Protein AF-A0A2S6NGD1-F1 (afdb_monomer)

pLDDT: mean 87.53, std 15.69, range [36.16, 98.38]

Secondary structure (DSSP, 8-state):
----------------GGGTSPP-HHHHHHHPPPHHHHHHHHHHHTPPPP-TTHHHHHHHHHHHHHHH-----SSHHHHHHHHHHHHHHHHHHHHHHHHHHHHHHHHHHHHHHHHHHHHHHT-S-HHHHHHHHHHHHHHHHHHHHHHHHHHHHHHHHHHHHHHHHHTPPP----HHHHHHHHHHHHT-

Nearest PDB structures (foldseek):
  5mx5-assembly1_B  TM=5.091E-01  e=1.580E+00  Mus musculus
  5msj-assembly3_U  TM=4.584E-01  e=3.789E+00  Mus musculus
  5msj-assembly1_E  TM=4.667E-01  e=8.656E+00  Mus musculus
  5mx5-assembly2_H  TM=4.645E-01  e=9.540E+00  Mus musculus

Structure (mmCIF, N/CA/C/O backbone):
data_AF-A0A2S6NGD1-F1
#
_entry.id   AF-A0A2S6NGD1-F1
#
loop_
_atom_site.group_PDB
_atom_site.id
_atom_site.type_symbol
_atom_site.label_atom_id
_atom_site.label_alt_id
_atom_site.label_comp_id
_atom_site.label_asym_id
_atom_site.label_entity_id
_atom_site.label_seq_id
_atom_site.pdbx_PDB_ins_code
_atom_site.Cartn_x
_atom_site.Cartn_y
_atom_site.Cartn_z
_atom_site.occupancy
_atom_site.B_iso_or_equiv
_atom_site.auth_seq_id
_atom_site.auth_comp_id
_atom_site.auth_asym_id
_atom_site.auth_atom_id
_atom_site.pdbx_PDB_model_num
ATOM 1 N N . MET A 1 1 ? -21.453 -44.723 -18.789 1.00 36.16 1 MET A N 1
ATOM 2 C CA . MET A 1 1 ? -20.413 -44.498 -19.809 1.00 36.16 1 MET A CA 1
ATOM 3 C C . MET A 1 1 ? -20.308 -42.992 -19.939 1.00 36.16 1 MET A C 1
ATOM 5 O O . MET A 1 1 ? -21.269 -42.391 -20.383 1.00 36.16 1 MET A O 1
ATOM 9 N N . GLN A 1 2 ? -19.252 -42.458 -19.319 1.00 37.66 2 GLN A N 1
ATOM 10 C CA . GLN A 1 2 ? -18.758 -41.073 -19.282 1.00 37.66 2 GLN A CA 1
ATOM 11 C C . GLN A 1 2 ? -19.536 -40.022 -20.089 1.00 37.66 2 GLN A C 1
ATOM 13 O O . GLN A 1 2 ? -19.389 -39.959 -21.303 1.00 37.66 2 GLN A O 1
ATOM 18 N N . ASP A 1 3 ? -20.256 -39.151 -19.378 1.00 36.31 3 ASP A N 1
ATOM 19 C CA . ASP A 1 3 ? -20.338 -37.733 -19.744 1.00 36.31 3 ASP A CA 1
ATOM 20 C C . ASP A 1 3 ? -19.361 -36.988 -18.829 1.00 36.31 3 ASP A C 1
ATOM 22 O O . ASP A 1 3 ? -19.697 -36.561 -17.722 1.00 36.31 3 ASP A O 1
ATOM 26 N N . ASP A 1 4 ? -18.106 -36.925 -19.268 1.00 39.34 4 ASP A N 1
ATOM 27 C CA . ASP A 1 4 ? -17.081 -36.107 -18.635 1.00 39.34 4 ASP A CA 1
ATOM 28 C C . ASP A 1 4 ? -17.408 -34.630 -18.904 1.00 39.34 4 ASP A C 1
ATOM 30 O O . ASP A 1 4 ? -17.286 -34.119 -20.020 1.00 39.34 4 ASP A O 1
ATOM 34 N N . LEU A 1 5 ? -17.858 -33.948 -17.849 1.00 42.88 5 LEU A N 1
ATOM 35 C CA . LEU A 1 5 ? -18.001 -32.499 -17.766 1.00 42.88 5 LEU A CA 1
ATOM 36 C C . LEU A 1 5 ? -16.651 -31.835 -18.055 1.00 42.88 5 LEU A C 1
ATOM 38 O O . LEU A 1 5 ? -15.806 -31.661 -17.178 1.00 42.88 5 LEU A O 1
ATOM 42 N N . ASN A 1 6 ? -16.470 -31.453 -19.312 1.00 42.06 6 ASN A N 1
ATOM 43 C CA . ASN A 1 6 ? -15.320 -30.724 -19.815 1.00 42.06 6 ASN A CA 1
ATOM 44 C C . ASN A 1 6 ? -15.384 -29.259 -19.324 1.00 42.06 6 ASN A C 1
ATOM 46 O O . ASN A 1 6 ? -15.716 -28.345 -20.071 1.00 42.06 6 ASN A O 1
ATOM 50 N N . PHE A 1 7 ? -15.102 -29.037 -18.036 1.00 44.44 7 PHE A N 1
ATOM 51 C CA . PHE A 1 7 ? -14.933 -27.717 -17.403 1.00 44.44 7 PHE A CA 1
ATOM 52 C C . PHE A 1 7 ? -13.501 -27.167 -17.581 1.00 44.44 7 PHE A C 1
ATOM 54 O O . PHE A 1 7 ? -12.984 -26.449 -16.729 1.00 44.44 7 PHE A O 1
ATOM 61 N N . MET A 1 8 ? -12.833 -27.505 -18.684 1.00 44.34 8 MET A N 1
ATOM 62 C CA . MET A 1 8 ? -11.494 -27.007 -18.999 1.00 44.34 8 MET A CA 1
ATOM 63 C C . MET A 1 8 ? -11.582 -25.834 -19.985 1.00 44.34 8 MET A C 1
ATOM 65 O O . MET A 1 8 ? -12.014 -25.993 -21.124 1.00 44.34 8 MET A O 1
ATOM 69 N N . ASN A 1 9 ? -11.086 -24.677 -19.537 1.00 40.06 9 ASN A N 1
ATOM 70 C CA . ASN A 1 9 ? -10.589 -23.559 -20.351 1.00 40.06 9 ASN A CA 1
ATOM 71 C C . ASN A 1 9 ? -11.607 -22.581 -20.960 1.00 40.06 9 ASN A C 1
ATOM 73 O O . ASN A 1 9 ? -11.461 -22.175 -22.116 1.00 40.06 9 ASN A O 1
ATOM 77 N N . SER A 1 10 ? -12.551 -22.054 -20.174 1.00 40.34 10 SER A N 1
ATOM 78 C CA . SER A 1 10 ? -12.936 -20.665 -20.442 1.00 40.34 10 SER A CA 1
ATOM 79 C C . SER A 1 10 ? -11.764 -19.778 -20.012 1.00 40.34 10 SER A C 1
ATOM 81 O O . SER A 1 10 ? -11.432 -19.690 -18.832 1.00 40.34 10 SER A O 1
ATOM 83 N N . ASN A 1 11 ? -11.088 -19.148 -20.976 1.00 43.00 11 ASN A N 1
ATOM 84 C CA . ASN A 1 11 ? -10.192 -18.027 -20.701 1.00 43.00 11 ASN A CA 1
ATOM 85 C C . ASN A 1 11 ? -11.039 -16.917 -20.069 1.00 43.00 11 ASN A C 1
ATOM 87 O O . ASN A 1 11 ? -11.591 -16.066 -20.767 1.00 43.00 11 ASN A O 1
ATOM 91 N N . VAL A 1 12 ? -11.200 -16.956 -18.746 1.00 45.22 12 VAL A N 1
ATOM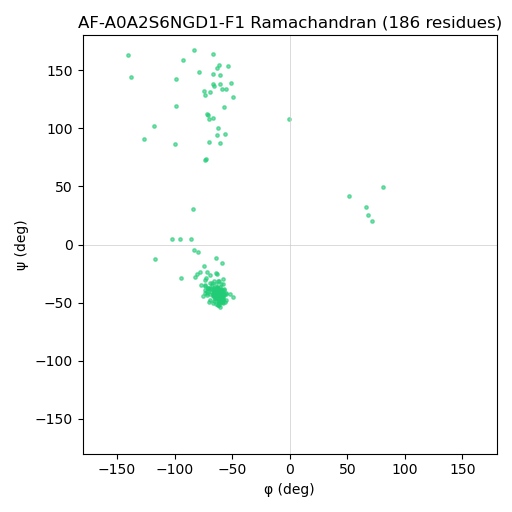 92 C CA . VAL A 1 12 ? -11.785 -15.860 -17.986 1.00 45.22 12 VAL A CA 1
ATOM 93 C C . VAL A 1 12 ? -10.754 -14.747 -18.018 1.00 45.22 12 VAL A C 1
ATOM 95 O O . VAL A 1 12 ? -9.892 -14.639 -17.149 1.00 45.22 12 VAL A O 1
ATOM 98 N N . ILE A 1 13 ? -10.839 -13.912 -19.050 1.00 48.81 13 ILE A N 1
ATOM 99 C CA . ILE A 1 13 ? -10.287 -12.568 -18.994 1.00 48.81 13 ILE A CA 1
ATOM 100 C C . ILE A 1 13 ? -11.094 -11.886 -17.893 1.00 48.81 13 ILE A C 1
ATOM 102 O O . ILE A 1 13 ? -12.211 -11.420 -18.127 1.00 48.81 13 ILE A O 1
ATOM 106 N N . ARG A 1 14 ? -10.578 -11.899 -16.658 1.00 50.88 14 ARG A N 1
ATOM 107 C CA . ARG A 1 14 ? -11.072 -10.986 -15.635 1.00 50.88 14 ARG A CA 1
ATOM 108 C C . ARG A 1 14 ? -10.756 -9.606 -16.180 1.00 50.88 14 ARG A C 1
ATOM 110 O O . ARG A 1 14 ? -9.606 -9.179 -16.162 1.00 50.88 14 ARG A O 1
ATOM 117 N N . PHE A 1 15 ? -11.767 -8.953 -16.752 1.00 49.50 15 PHE A N 1
ATOM 118 C CA . PHE A 1 15 ? -11.695 -7.517 -16.953 1.00 49.50 15 PHE A CA 1
ATOM 119 C C . PHE A 1 15 ? -11.274 -6.941 -15.608 1.00 49.50 15 PHE A C 1
ATOM 121 O O . PHE A 1 15 ? -11.905 -7.312 -14.613 1.00 49.50 15 PHE A O 1
ATOM 128 N N . PRO A 1 16 ? -10.216 -6.120 -15.555 1.00 61.81 16 PRO A N 1
ATOM 129 C CA . PRO A 1 16 ? -9.700 -5.625 -14.296 1.00 61.81 16 PRO A CA 1
ATOM 130 C C . PRO A 1 16 ? -10.664 -4.565 -13.754 1.00 61.81 16 PRO A C 1
ATOM 132 O O . PRO A 1 16 ?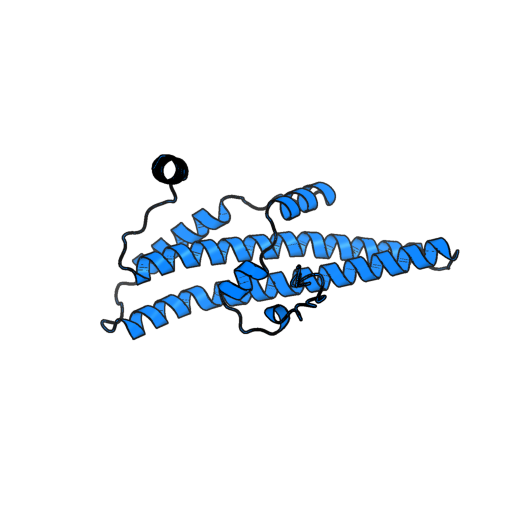 -10.426 -3.359 -13.820 1.00 61.81 16 PRO A O 1
ATOM 135 N N . VAL A 1 17 ? -11.822 -5.023 -13.276 1.00 57.84 17 VAL A N 1
ATOM 136 C CA . VAL A 1 17 ? -12.885 -4.219 -12.675 1.00 57.84 17 VAL A CA 1
ATOM 137 C C . VAL A 1 17 ? -12.330 -3.464 -11.479 1.00 57.84 17 VAL A C 1
ATOM 139 O O . VAL A 1 17 ? -12.726 -2.332 -11.234 1.00 57.84 17 VAL A O 1
ATOM 142 N N . GLU A 1 18 ? -11.321 -4.022 -10.816 1.00 59.59 18 GLU A N 1
ATOM 143 C CA . GLU A 1 18 ? -10.528 -3.403 -9.767 1.00 59.59 18 GLU A CA 1
ATOM 144 C C . GLU A 1 18 ? -9.805 -2.113 -10.192 1.00 59.59 18 GLU A C 1
ATOM 146 O O . GLU A 1 18 ? -9.428 -1.341 -9.313 1.00 59.59 18 GLU A O 1
ATOM 151 N N . LEU A 1 19 ? -9.653 -1.807 -11.490 1.00 64.00 19 LEU A N 1
ATOM 152 C CA . LEU A 1 19 ? -9.117 -0.518 -11.962 1.00 64.00 19 LEU A CA 1
ATOM 153 C C . LEU A 1 19 ? -10.162 0.605 -11.957 1.00 64.00 19 LEU A C 1
ATOM 155 O O . LEU A 1 19 ? -9.799 1.773 -11.830 1.00 64.00 19 LEU A O 1
ATOM 159 N N . VAL A 1 20 ? -11.448 0.260 -12.058 1.00 70.38 20 VAL A N 1
ATOM 160 C CA . VAL A 1 20 ? -12.560 1.224 -12.172 1.00 70.38 20 VAL A CA 1
ATOM 161 C C . VAL A 1 20 ? -13.522 1.152 -10.984 1.00 70.38 20 VAL A C 1
ATOM 163 O O . VAL A 1 20 ? -14.348 2.042 -10.798 1.00 70.38 20 VAL A O 1
ATOM 166 N N . ALA A 1 21 ? -13.411 0.108 -10.162 1.00 81.88 21 ALA A N 1
ATOM 167 C CA . ALA A 1 21 ? -14.252 -0.113 -8.998 1.00 81.88 21 ALA A CA 1
ATOM 168 C C . ALA A 1 21 ? -14.104 1.013 -7.969 1.00 81.88 21 ALA A C 1
ATOM 170 O O . ALA A 1 21 ? -13.058 1.661 -7.848 1.00 81.88 21 ALA A O 1
ATOM 171 N N . THR A 1 22 ? -15.142 1.215 -7.167 1.00 89.25 22 THR A N 1
ATOM 172 C CA . THR A 1 22 ? -15.051 2.087 -5.997 1.00 89.25 22 THR A CA 1
ATOM 173 C C . THR A 1 22 ? -13.950 1.569 -5.059 1.00 89.25 22 THR A C 1
ATOM 175 O O . THR A 1 22 ? -13.899 0.361 -4.809 1.00 89.25 22 THR A O 1
ATOM 178 N N . PRO A 1 23 ? -13.056 2.436 -4.545 1.00 92.81 23 PRO A N 1
ATOM 179 C CA . PRO A 1 23 ? -12.051 2.033 -3.567 1.00 92.81 23 PRO A CA 1
ATOM 180 C C . PRO A 1 23 ? -12.707 1.416 -2.329 1.00 92.81 23 PRO A C 1
ATOM 182 O O . PRO A 1 23 ? -13.487 2.065 -1.638 1.00 92.81 23 PRO A O 1
ATOM 185 N N . THR A 1 24 ? -12.399 0.150 -2.070 1.00 94.38 24 THR A N 1
ATOM 186 C CA . THR A 1 24 ? -12.866 -0.615 -0.909 1.00 94.38 24 THR A CA 1
ATOM 187 C C . THR A 1 24 ? -11.725 -1.493 -0.404 1.00 94.38 24 THR A C 1
ATOM 189 O O . THR A 1 24 ? -10.767 -1.744 -1.138 1.00 94.38 24 THR A O 1
ATOM 192 N N . MET A 1 25 ? -11.829 -2.003 0.826 1.00 95.19 25 MET A N 1
ATOM 193 C CA . MET A 1 25 ? -10.835 -2.940 1.365 1.00 95.19 25 MET A CA 1
ATOM 194 C C . MET A 1 25 ? -10.711 -4.221 0.534 1.00 95.19 25 MET A C 1
ATOM 196 O O . MET A 1 25 ? -9.622 -4.771 0.412 1.00 95.19 25 MET A O 1
ATOM 200 N N . GLU A 1 26 ? -11.807 -4.700 -0.055 1.00 92.88 26 GLU A N 1
ATOM 201 C CA . GLU A 1 26 ? -11.782 -5.865 -0.944 1.00 92.88 26 GLU A CA 1
ATOM 202 C C . GLU A 1 26 ? -10.972 -5.580 -2.213 1.00 92.88 26 GLU A C 1
ATOM 204 O O . GLU A 1 26 ? -10.078 -6.350 -2.563 1.00 92.88 26 GLU A O 1
ATOM 209 N N . VAL A 1 27 ? -11.220 -4.428 -2.846 1.00 92.88 27 VAL A N 1
ATOM 210 C CA . VAL A 1 27 ? -10.438 -3.972 -4.003 1.00 92.88 27 VAL A CA 1
ATOM 211 C C . VAL A 1 27 ? -8.970 -3.799 -3.624 1.00 92.88 27 VAL A C 1
ATOM 213 O O . VAL A 1 27 ? -8.104 -4.257 -4.361 1.00 92.88 27 VAL A O 1
ATOM 216 N N . LEU A 1 28 ? -8.671 -3.203 -2.466 1.00 94.94 28 LEU A N 1
ATOM 217 C CA . LEU A 1 28 ? -7.295 -3.055 -1.997 1.00 94.94 28 LEU A CA 1
ATOM 218 C C . LEU A 1 28 ? -6.598 -4.411 -1.843 1.00 94.94 28 LEU A C 1
ATOM 220 O O . LEU A 1 28 ? -5.495 -4.572 -2.347 1.00 94.94 28 LEU A O 1
ATOM 224 N N . ARG A 1 29 ? -7.238 -5.406 -1.218 1.00 93.31 29 ARG A N 1
ATOM 225 C CA . ARG A 1 29 ? -6.655 -6.751 -1.048 1.00 93.31 29 ARG A CA 1
ATOM 226 C C . ARG A 1 29 ? -6.372 -7.448 -2.381 1.00 93.31 29 ARG A C 1
ATOM 228 O O . ARG A 1 29 ? -5.423 -8.215 -2.464 1.00 93.31 29 ARG A O 1
ATOM 235 N N . ALA A 1 30 ? -7.166 -7.177 -3.416 1.00 91.69 30 ALA A N 1
ATOM 236 C CA . ALA A 1 30 ? -6.917 -7.684 -4.767 1.00 91.69 30 ALA A CA 1
ATOM 237 C C . ALA A 1 30 ? -5.812 -6.911 -5.515 1.00 91.69 30 ALA A C 1
ATOM 239 O O . ALA A 1 30 ? -5.220 -7.428 -6.469 1.00 91.69 30 ALA A O 1
ATOM 240 N N . LEU A 1 31 ? -5.567 -5.657 -5.127 1.00 92.44 31 LEU A N 1
ATOM 241 C CA . LEU A 1 31 ? -4.605 -4.764 -5.767 1.00 92.44 31 LEU A CA 1
ATOM 242 C C . LEU A 1 31 ? -3.220 -4.760 -5.113 1.00 92.44 31 LEU A C 1
ATOM 244 O O . LEU A 1 31 ? -2.249 -4.491 -5.820 1.00 92.44 31 LEU A O 1
ATOM 248 N N . ALA A 1 32 ? -3.154 -5.027 -3.808 1.00 94.44 32 ALA A N 1
ATOM 249 C CA . ALA A 1 32 ? -1.966 -4.877 -2.978 1.00 94.44 32 ALA A CA 1
ATOM 250 C C . ALA A 1 32 ? -0.762 -5.660 -3.543 1.00 94.44 32 ALA A C 1
ATOM 252 O O . ALA A 1 32 ? -0.928 -6.827 -3.911 1.00 94.44 32 ALA A O 1
ATOM 253 N N . PRO A 1 33 ? 0.435 -5.046 -3.605 1.00 95.19 33 PRO A N 1
ATOM 254 C CA . PRO A 1 33 ? 1.661 -5.744 -3.991 1.00 95.19 33 PRO A CA 1
ATOM 255 C C . PRO A 1 33 ? 2.004 -6.909 -3.044 1.00 95.19 33 PRO A C 1
ATOM 257 O O . PRO A 1 33 ? 1.767 -6.820 -1.836 1.00 95.19 33 PRO A O 1
ATOM 260 N N . ASP A 1 34 ? 2.585 -7.991 -3.578 1.00 94.56 34 ASP A N 1
ATOM 261 C CA . ASP A 1 34 ? 3.114 -9.105 -2.774 1.00 94.56 34 ASP A CA 1
ATOM 262 C C . ASP A 1 34 ? 4.436 -8.683 -2.113 1.00 94.56 34 ASP A C 1
ATOM 264 O O . ASP A 1 34 ? 5.329 -8.145 -2.766 1.00 94.56 34 ASP A O 1
ATOM 268 N N . ALA A 1 35 ? 4.580 -8.945 -0.812 1.00 94.19 35 ALA A N 1
ATOM 269 C CA . ALA A 1 35 ? 5.756 -8.540 -0.040 1.00 94.19 35 ALA A CA 1
ATOM 270 C C . ALA A 1 35 ? 7.076 -9.104 -0.599 1.00 94.19 35 ALA A C 1
ATOM 272 O O . ALA A 1 35 ? 8.107 -8.435 -0.551 1.00 94.19 35 ALA A O 1
ATOM 273 N N . ARG A 1 36 ? 7.056 -10.319 -1.163 1.00 94.94 36 ARG A N 1
ATOM 274 C CA . ARG A 1 36 ? 8.247 -10.949 -1.751 1.00 94.94 36 ARG A CA 1
ATOM 275 C C . ARG A 1 36 ? 8.634 -10.273 -3.056 1.00 94.94 36 ARG A C 1
ATOM 277 O O . ARG A 1 36 ? 9.816 -10.076 -3.300 1.00 94.94 36 ARG A O 1
ATOM 284 N N . GLU A 1 37 ? 7.653 -9.908 -3.881 1.00 94.44 37 GLU A N 1
ATOM 285 C CA . GLU A 1 37 ? 7.910 -9.146 -5.109 1.00 94.44 37 GLU A CA 1
ATOM 286 C C . GLU A 1 37 ? 8.508 -7.777 -4.783 1.00 94.44 37 GLU A C 1
ATOM 288 O O . GLU A 1 37 ? 9.464 -7.359 -5.427 1.00 94.44 37 GLU A O 1
ATOM 293 N N . VAL A 1 38 ? 7.996 -7.113 -3.745 1.00 96.62 38 VAL A N 1
ATOM 294 C CA . VAL A 1 38 ? 8.508 -5.814 -3.292 1.00 96.62 38 VAL A CA 1
ATOM 295 C C . VAL A 1 38 ? 9.958 -5.917 -2.811 1.00 96.62 38 VAL A C 1
ATOM 297 O O . VAL A 1 38 ? 10.772 -5.095 -3.220 1.00 96.62 38 VAL A O 1
ATOM 300 N N . SER A 1 39 ? 10.309 -6.936 -2.017 1.00 95.88 39 SER A N 1
ATOM 301 C CA . SER A 1 39 ? 11.700 -7.160 -1.581 1.00 95.88 39 SER A CA 1
ATOM 302 C C . SER A 1 39 ? 12.631 -7.447 -2.769 1.00 95.88 39 SER A C 1
ATOM 304 O O . SER A 1 39 ? 13.682 -6.822 -2.890 1.00 95.88 39 SER A O 1
ATOM 306 N N . LEU A 1 40 ? 12.205 -8.289 -3.721 1.00 96.62 40 LEU A N 1
ATOM 307 C CA . LEU A 1 40 ? 12.981 -8.555 -4.942 1.00 96.62 40 LEU A CA 1
ATOM 308 C C . LEU A 1 40 ? 13.198 -7.295 -5.789 1.00 96.62 40 LEU A C 1
ATOM 310 O O . LEU A 1 40 ? 14.269 -7.112 -6.360 1.00 96.62 40 LEU A O 1
ATOM 314 N N . ILE A 1 41 ? 12.189 -6.430 -5.889 1.00 96.19 41 ILE A N 1
ATOM 315 C CA . ILE A 1 41 ? 12.292 -5.165 -6.622 1.00 96.19 41 ILE A CA 1
ATOM 316 C C . ILE A 1 41 ? 13.221 -4.192 -5.900 1.00 96.19 41 ILE A C 1
ATOM 318 O O . ILE A 1 41 ? 14.047 -3.560 -6.558 1.00 96.19 41 ILE A O 1
ATOM 322 N N . ALA A 1 42 ? 13.121 -4.086 -4.574 1.00 97.06 42 ALA A N 1
ATOM 323 C CA . ALA A 1 42 ? 14.018 -3.247 -3.791 1.00 97.06 42 ALA A CA 1
ATOM 324 C C . ALA A 1 42 ? 15.481 -3.667 -4.004 1.00 97.06 42 ALA A C 1
ATOM 326 O O . ALA A 1 42 ? 16.315 -2.835 -4.356 1.00 97.06 42 ALA A O 1
ATOM 327 N N . GLU A 1 43 ? 15.769 -4.969 -3.933 1.00 97.06 43 GLU A N 1
ATOM 328 C CA . GLU A 1 43 ? 17.099 -5.511 -4.222 1.00 97.06 43 GLU A CA 1
ATOM 329 C C . GLU A 1 43 ? 17.539 -5.225 -5.670 1.00 97.06 43 GLU A C 1
ATOM 331 O O . GLU A 1 43 ? 18.615 -4.668 -5.894 1.00 97.06 43 GLU A O 1
ATOM 336 N N . ALA A 1 44 ? 16.703 -5.559 -6.660 1.00 96.88 44 ALA A N 1
ATOM 337 C CA . ALA A 1 44 ? 17.047 -5.444 -8.079 1.00 96.88 44 ALA A CA 1
ATOM 338 C C . ALA A 1 44 ? 17.342 -4.002 -8.523 1.00 96.88 44 ALA A C 1
ATOM 340 O O . ALA A 1 44 ? 18.162 -3.789 -9.418 1.00 96.88 44 ALA A O 1
ATOM 341 N N . PHE A 1 45 ? 16.685 -3.020 -7.905 1.00 96.62 45 PHE A N 1
ATOM 342 C CA . PHE A 1 45 ? 16.856 -1.599 -8.208 1.00 96.62 45 PHE A CA 1
ATOM 343 C C . PHE A 1 45 ? 17.729 -0.854 -7.187 1.00 96.62 45 PHE A C 1
ATOM 345 O O . PHE A 1 45 ? 17.884 0.362 -7.312 1.00 96.62 45 PHE A O 1
ATOM 352 N N . ALA A 1 46 ? 18.318 -1.561 -6.212 1.00 97.19 46 ALA A N 1
ATOM 353 C CA . ALA A 1 46 ? 19.086 -0.985 -5.105 1.00 97.19 46 ALA A CA 1
ATOM 354 C C . ALA A 1 46 ? 18.326 0.132 -4.357 1.00 97.19 46 ALA A C 1
ATOM 356 O O . ALA A 1 46 ? 18.889 1.181 -4.036 1.00 97.19 46 ALA A O 1
ATOM 357 N N . LEU A 1 47 ? 17.034 -0.095 -4.121 1.00 96.69 47 LEU A N 1
ATOM 358 C CA . LEU A 1 47 ? 16.165 0.759 -3.314 1.00 96.69 47 LEU A CA 1
ATOM 359 C C . LEU A 1 47 ? 16.139 0.262 -1.866 1.00 96.69 47 LEU A C 1
ATOM 361 O O . LEU A 1 47 ? 16.419 -0.905 -1.590 1.00 96.69 47 LEU A O 1
ATOM 365 N N . ASP A 1 48 ? 15.766 1.150 -0.949 1.00 96.12 48 ASP A N 1
ATOM 366 C CA . ASP A 1 48 ? 15.527 0.770 0.439 1.00 96.12 48 ASP A CA 1
ATOM 367 C C . ASP A 1 48 ? 14.304 -0.157 0.532 1.00 96.12 48 ASP A C 1
ATOM 369 O O . ASP A 1 48 ? 13.282 0.066 -0.123 1.00 96.12 48 ASP A O 1
ATOM 373 N N . GLU A 1 49 ? 14.401 -1.204 1.352 1.00 93.50 49 GLU A N 1
ATOM 374 C CA . GLU A 1 49 ? 13.241 -2.039 1.660 1.00 93.50 49 GLU A CA 1
ATOM 375 C C . GLU A 1 49 ? 12.197 -1.247 2.463 1.00 93.50 49 GLU A C 1
ATOM 377 O O . GLU A 1 49 ? 12.568 -0.413 3.299 1.00 93.50 49 GLU A O 1
ATOM 382 N N . PRO A 1 50 ? 10.895 -1.532 2.272 1.00 93.62 50 PRO A N 1
ATOM 383 C CA . PRO A 1 50 ? 9.865 -0.943 3.114 1.00 93.62 50 PRO A CA 1
ATOM 384 C C . PRO A 1 50 ? 10.035 -1.394 4.568 1.00 93.62 50 PRO A C 1
ATOM 386 O O . PRO A 1 50 ? 10.487 -2.504 4.859 1.00 93.62 50 PRO A O 1
ATOM 389 N N . ASP A 1 51 ? 9.588 -0.562 5.506 1.00 93.12 51 ASP A N 1
ATOM 390 C CA . ASP A 1 51 ? 9.515 -0.966 6.909 1.00 93.12 51 ASP A CA 1
ATOM 391 C C . ASP A 1 51 ? 8.465 -2.079 7.083 1.00 93.12 51 ASP A C 1
ATOM 393 O O . ASP A 1 51 ? 7.252 -1.866 7.018 1.00 93.12 51 ASP A O 1
ATOM 397 N N . TRP A 1 52 ? 8.930 -3.300 7.342 1.00 90.81 52 TRP A N 1
ATOM 398 C CA . TRP A 1 52 ? 8.060 -4.468 7.482 1.00 90.81 52 TRP A CA 1
ATOM 399 C C . TRP A 1 52 ? 7.089 -4.382 8.677 1.00 90.81 52 TRP A C 1
ATOM 401 O O . TRP A 1 52 ? 6.124 -5.143 8.724 1.00 90.81 52 TRP A O 1
ATOM 411 N N . ASN A 1 53 ? 7.274 -3.423 9.595 1.00 93.69 53 ASN A N 1
ATOM 412 C CA . ASN A 1 53 ? 6.382 -3.183 10.736 1.00 93.69 53 ASN A CA 1
ATOM 413 C C . ASN A 1 53 ? 5.320 -2.098 10.481 1.00 93.69 53 ASN A C 1
ATOM 415 O O . ASN A 1 53 ? 4.566 -1.763 11.399 1.00 93.69 53 ASN A O 1
ATOM 419 N N . ILE A 1 54 ? 5.222 -1.542 9.263 1.00 95.19 54 ILE A N 1
ATOM 420 C CA . ILE A 1 54 ? 4.248 -0.484 8.920 1.00 95.19 54 ILE A CA 1
ATOM 421 C C . ILE A 1 54 ? 2.826 -0.875 9.319 1.00 95.19 54 ILE A C 1
ATOM 423 O O . ILE A 1 54 ? 2.093 -0.061 9.880 1.00 95.19 54 ILE A O 1
ATOM 427 N N . ARG A 1 55 ? 2.439 -2.128 9.065 1.00 94.69 55 ARG A N 1
ATOM 428 C CA . ARG A 1 55 ? 1.090 -2.615 9.362 1.00 94.69 55 ARG A CA 1
ATOM 429 C C . ARG A 1 55 ? 0.777 -2.572 10.857 1.00 94.69 55 ARG A C 1
ATOM 431 O O . ARG A 1 55 ? -0.292 -2.097 11.237 1.00 94.69 55 ARG A O 1
ATOM 438 N N . ASP A 1 56 ? 1.700 -3.040 11.689 1.00 94.62 56 ASP A N 1
ATOM 439 C CA . ASP A 1 56 ? 1.524 -3.082 13.143 1.00 94.62 56 ASP A CA 1
ATOM 440 C C . ASP A 1 56 ? 1.565 -1.677 13.748 1.00 94.62 56 ASP A C 1
ATOM 442 O O . ASP A 1 56 ? 0.775 -1.352 14.638 1.00 94.62 56 ASP A O 1
ATOM 446 N N . ARG A 1 57 ? 2.434 -0.806 13.217 1.00 95.75 57 ARG A N 1
ATOM 447 C CA . ARG A 1 57 ? 2.469 0.612 13.587 1.00 95.75 57 ARG A CA 1
ATOM 448 C C . ARG A 1 57 ? 1.145 1.299 13.253 1.00 95.75 57 ARG A C 1
ATOM 450 O O . ARG A 1 57 ? 0.559 1.926 14.132 1.00 95.75 57 ARG A O 1
ATOM 457 N N . ALA A 1 58 ? 0.650 1.146 12.026 1.00 96.88 58 ALA A N 1
ATOM 458 C CA . ALA A 1 58 ? -0.599 1.761 11.582 1.00 96.88 58 ALA A CA 1
ATOM 459 C C . ALA A 1 58 ? -1.818 1.245 12.365 1.00 96.88 58 ALA A C 1
ATOM 461 O O . ALA A 1 58 ? -2.716 2.018 12.703 1.00 96.88 58 ALA A O 1
ATOM 462 N N . ASP A 1 59 ? -1.843 -0.045 12.704 1.00 97.12 59 ASP A N 1
ATOM 463 C CA . ASP A 1 59 ? -2.855 -0.628 13.587 1.00 97.12 59 ASP A CA 1
ATOM 464 C C . ASP A 1 59 ? -2.826 0.012 14.988 1.00 97.12 59 ASP A C 1
ATOM 466 O O . ASP A 1 59 ? -3.863 0.466 15.481 1.00 97.12 59 ASP A O 1
ATOM 470 N N . ALA A 1 60 ? -1.648 0.128 15.607 1.00 96.06 60 ALA A N 1
ATOM 471 C CA . ALA A 1 60 ? -1.498 0.760 16.917 1.00 96.06 60 ALA A CA 1
ATOM 472 C C . ALA A 1 60 ? -1.872 2.253 16.902 1.00 96.06 60 ALA A C 1
ATOM 474 O O . ALA A 1 60 ? -2.578 2.732 17.795 1.00 96.06 60 ALA A O 1
ATOM 475 N N . GLU A 1 61 ? -1.441 2.992 15.879 1.00 96.50 61 GLU A N 1
ATOM 476 C CA . GLU A 1 61 ? -1.757 4.411 15.700 1.00 96.50 61 GLU A CA 1
ATOM 477 C C . GLU A 1 61 ? -3.255 4.638 15.494 1.00 96.50 61 GLU A C 1
ATOM 479 O O . GLU A 1 61 ? -3.846 5.519 16.127 1.00 96.50 61 GLU A O 1
ATOM 484 N N . MET A 1 62 ? -3.904 3.818 14.664 1.00 97.12 62 MET A N 1
ATOM 485 C CA . MET A 1 62 ? -5.344 3.912 14.447 1.00 97.12 62 MET A CA 1
ATOM 486 C C . MET A 1 62 ? -6.124 3.555 15.715 1.00 97.12 62 MET A C 1
ATOM 488 O O . MET A 1 62 ? -7.078 4.250 16.066 1.00 97.12 62 MET A O 1
ATOM 492 N N . ALA A 1 63 ? -5.704 2.527 16.453 1.00 95.94 63 ALA A N 1
ATOM 493 C CA . ALA A 1 63 ? -6.314 2.179 17.732 1.00 95.94 63 ALA A CA 1
ATOM 494 C C . ALA A 1 63 ? -6.195 3.318 18.756 1.00 95.94 63 ALA A C 1
ATOM 496 O O . ALA A 1 63 ? -7.173 3.649 19.435 1.00 95.94 63 ALA A O 1
ATOM 497 N N . ALA A 1 64 ? -5.027 3.963 18.831 1.00 94.94 64 ALA A N 1
ATOM 498 C CA . ALA A 1 64 ? -4.828 5.147 19.657 1.00 94.94 64 ALA A CA 1
ATOM 499 C C . ALA A 1 64 ? -5.749 6.294 19.212 1.00 94.94 64 ALA A C 1
ATOM 501 O O . ALA A 1 64 ? -6.435 6.886 20.045 1.00 94.94 64 ALA A O 1
ATOM 502 N N . ASN A 1 65 ? -5.840 6.564 17.907 1.00 93.94 65 ASN A N 1
ATOM 503 C CA . ASN A 1 65 ? -6.715 7.596 17.351 1.00 93.94 65 ASN A CA 1
ATOM 504 C C . ASN A 1 65 ? -8.189 7.345 17.721 1.00 93.94 65 ASN A C 1
ATOM 506 O O . ASN A 1 65 ? -8.855 8.226 18.271 1.00 93.94 65 ASN A O 1
ATOM 510 N N . VAL A 1 66 ? -8.679 6.115 17.541 1.00 93.25 66 VAL A N 1
ATOM 511 C CA . VAL A 1 66 ? -10.028 5.704 17.963 1.00 93.25 66 VAL A CA 1
ATOM 512 C C . VAL A 1 66 ? -10.239 5.926 19.467 1.00 93.25 66 VAL A C 1
ATOM 514 O O . VAL A 1 66 ? -11.287 6.439 19.862 1.00 93.25 66 VAL A O 1
ATOM 517 N N . ALA A 1 67 ? -9.254 5.597 20.307 1.00 90.94 67 ALA A N 1
ATOM 518 C CA . ALA A 1 67 ? -9.339 5.767 21.758 1.00 90.94 67 ALA A CA 1
ATOM 519 C C . ALA A 1 67 ? -9.341 7.240 22.212 1.00 90.94 67 ALA A C 1
ATOM 521 O O . ALA A 1 67 ? -9.885 7.550 23.274 1.00 90.94 67 ALA A O 1
ATOM 522 N N . THR A 1 68 ? -8.764 8.163 21.432 1.00 91.62 68 THR A N 1
ATOM 523 C CA . THR A 1 68 ? -8.788 9.602 21.765 1.00 91.62 68 THR A CA 1
ATOM 524 C C . THR A 1 68 ? -10.167 10.239 21.585 1.00 91.62 68 THR A C 1
ATOM 526 O O . THR A 1 68 ? -10.471 11.240 22.242 1.00 91.62 68 THR A O 1
ATOM 529 N N . ARG A 1 69 ? -11.034 9.660 20.740 1.00 87.44 69 ARG A N 1
ATOM 530 C CA . ARG A 1 69 ? -12.411 10.133 20.554 1.00 87.44 69 ARG A CA 1
ATOM 531 C C . ARG A 1 69 ? -13.258 9.801 21.781 1.00 87.44 69 ARG A C 1
ATOM 533 O O . ARG A 1 69 ? -13.558 8.644 22.063 1.00 87.44 69 ARG A O 1
ATOM 540 N N . ARG A 1 70 ? -13.660 10.852 22.498 1.00 75.31 70 ARG A N 1
ATOM 541 C CA . ARG A 1 70 ? -14.455 10.759 23.733 1.00 75.31 70 ARG A CA 1
ATOM 542 C C . ARG A 1 70 ? -15.952 10.591 23.490 1.00 75.31 70 ARG A C 1
ATOM 544 O O . ARG A 1 70 ? -16.636 10.013 24.326 1.00 75.31 70 ARG A O 1
ATOM 551 N N . GLU A 1 71 ? -16.446 11.090 22.364 1.00 84.69 71 GLU A N 1
ATOM 552 C CA . GLU A 1 71 ? -17.869 11.123 22.039 1.00 84.69 71 GLU A CA 1
ATOM 553 C C . GLU A 1 71 ? -18.109 10.278 20.791 1.00 84.69 71 GLU A C 1
ATOM 555 O O . GLU A 1 71 ? -17.806 10.686 19.671 1.00 84.69 71 GLU A O 1
ATOM 560 N N . TRP A 1 72 ? -18.621 9.068 21.004 1.00 88.56 72 TRP A N 1
ATOM 561 C CA . TRP A 1 72 ? -19.121 8.225 19.925 1.00 88.56 72 TRP A CA 1
ATOM 562 C C . TRP A 1 72 ? -20.641 8.355 19.846 1.00 88.56 72 TRP A C 1
ATOM 564 O O . TRP A 1 72 ? -21.289 8.414 20.897 1.00 88.56 72 TRP A O 1
ATOM 574 N N . PRO A 1 73 ? -21.222 8.354 18.632 1.00 89.31 73 PRO A N 1
ATOM 575 C CA . PRO A 1 73 ? -22.664 8.249 18.478 1.00 89.31 73 PRO A CA 1
ATOM 576 C C . PRO A 1 73 ? -23.204 7.061 19.276 1.00 89.31 73 PRO A C 1
ATOM 578 O O . PRO A 1 73 ? -22.583 5.996 19.334 1.00 89.31 73 PRO A O 1
ATOM 581 N N . THR A 1 74 ? -24.352 7.259 19.925 1.00 86.50 74 THR A N 1
ATOM 582 C CA . THR A 1 74 ? -25.030 6.181 20.660 1.00 86.50 74 THR A CA 1
ATOM 583 C C . THR A 1 74 ? -25.677 5.190 19.696 1.00 86.50 74 THR A C 1
ATOM 585 O O . THR A 1 74 ? -25.761 4.002 20.004 1.00 86.50 74 THR A O 1
ATOM 588 N N . ASP A 1 75 ? -26.097 5.667 18.521 1.00 92.75 75 ASP A N 1
ATOM 589 C CA . ASP A 1 75 ? -26.582 4.803 17.457 1.00 92.75 75 ASP A CA 1
ATOM 590 C C . ASP A 1 75 ? -25.439 3.972 16.855 1.00 92.75 75 ASP A C 1
ATOM 592 O O . ASP A 1 75 ? -24.364 4.474 16.510 1.00 92.75 75 ASP A O 1
ATOM 596 N N . ALA A 1 76 ? -25.680 2.667 16.735 1.00 89.31 76 ALA A N 1
ATOM 597 C CA . ALA A 1 76 ? -24.673 1.723 16.275 1.00 89.31 76 ALA A CA 1
ATOM 598 C C . ALA A 1 76 ? -24.331 1.912 14.789 1.00 89.31 76 ALA A C 1
ATOM 600 O O . ALA A 1 76 ? -23.176 1.707 14.405 1.00 89.31 76 ALA A O 1
ATOM 601 N N . ALA A 1 77 ? -25.300 2.308 13.956 1.00 92.75 77 ALA A N 1
ATOM 602 C CA . ALA A 1 77 ? -25.070 2.540 12.535 1.00 92.75 77 ALA A CA 1
ATOM 603 C C . ALA A 1 77 ? -24.283 3.839 12.312 1.00 92.75 77 ALA A C 1
ATOM 605 O O . ALA A 1 77 ? -23.319 3.842 11.548 1.00 92.75 77 ALA A O 1
ATOM 606 N N . GLU A 1 78 ? -24.609 4.907 13.042 1.00 93.44 78 GLU A N 1
ATOM 607 C CA . GLU A 1 78 ? -23.853 6.164 13.017 1.00 93.44 78 GLU A CA 1
ATOM 608 C C . GLU A 1 78 ? -22.419 5.984 13.522 1.00 93.44 78 GLU A C 1
ATOM 610 O O . GLU A 1 78 ? -21.474 6.480 12.904 1.00 93.44 78 GLU A O 1
ATOM 615 N N . LYS A 1 79 ? -22.220 5.224 14.608 1.00 92.50 79 LYS A N 1
ATOM 616 C CA . LYS A 1 79 ? -20.874 4.899 15.098 1.00 92.50 79 LYS A CA 1
ATOM 617 C C . LYS A 1 79 ? -20.076 4.126 14.052 1.00 92.50 79 LYS A C 1
ATOM 619 O O . LYS A 1 79 ? -18.900 4.422 13.836 1.00 92.50 79 LYS A O 1
ATOM 624 N N . ARG A 1 80 ? -20.704 3.147 13.396 1.00 93.12 80 ARG A N 1
ATOM 625 C CA . ARG A 1 80 ? -20.072 2.376 12.323 1.00 93.12 80 ARG A CA 1
ATOM 626 C C . ARG A 1 80 ? -19.679 3.276 11.153 1.00 93.12 80 ARG A C 1
ATOM 628 O O . ARG A 1 80 ? -18.527 3.227 10.743 1.00 93.12 80 ARG A O 1
ATOM 635 N N . ALA A 1 81 ? -20.578 4.138 10.687 1.00 94.19 81 ALA A N 1
ATOM 636 C CA . ALA A 1 81 ? -20.287 5.087 9.616 1.00 94.19 81 ALA A CA 1
ATOM 637 C C . ALA A 1 81 ? -19.142 6.047 9.989 1.00 94.19 81 ALA A C 1
ATOM 639 O O . ALA A 1 81 ? -18.263 6.314 9.174 1.00 94.19 81 ALA A O 1
ATOM 640 N N . ALA A 1 82 ? -19.094 6.520 11.238 1.00 94.19 82 ALA A N 1
ATOM 641 C CA . ALA A 1 82 ? -18.021 7.388 11.724 1.00 94.19 82 ALA A CA 1
ATOM 642 C C . ALA A 1 82 ? -16.651 6.689 11.782 1.00 94.19 82 ALA A C 1
ATOM 644 O O . ALA A 1 82 ? -15.624 7.349 11.612 1.00 94.19 82 ALA A O 1
ATOM 645 N N . LEU A 1 83 ? -16.630 5.378 12.038 1.00 94.88 83 LEU A N 1
ATOM 646 C CA . LEU A 1 83 ? -15.429 4.545 11.975 1.00 94.88 83 LEU A CA 1
ATOM 647 C C . LEU A 1 83 ? -15.024 4.259 10.521 1.00 94.88 83 LEU A C 1
ATOM 649 O O . LEU A 1 83 ? -13.860 4.425 10.175 1.00 94.88 83 LEU A O 1
ATOM 653 N N . GLU A 1 84 ? -15.971 3.912 9.646 1.00 94.88 84 GLU A N 1
ATOM 654 C CA . GLU A 1 84 ? -15.715 3.714 8.208 1.00 94.88 84 GLU A CA 1
ATOM 655 C C . GLU A 1 84 ? -15.153 4.989 7.559 1.00 94.88 84 GLU A C 1
ATOM 657 O O . GLU A 1 84 ? -14.190 4.923 6.797 1.00 94.88 84 GLU A O 1
ATOM 662 N N . ALA A 1 85 ? -15.661 6.162 7.944 1.00 95.06 85 ALA A N 1
ATOM 663 C CA . ALA A 1 85 ? -15.152 7.454 7.490 1.00 95.06 85 ALA A CA 1
ATOM 664 C C . ALA A 1 85 ? -13.707 7.746 7.943 1.00 95.06 85 ALA A C 1
ATOM 666 O O . ALA A 1 85 ? -13.009 8.517 7.288 1.00 95.06 85 ALA A O 1
ATOM 667 N N . MET A 1 86 ? -13.228 7.145 9.044 1.00 95.69 86 MET A N 1
ATOM 668 C CA . MET A 1 86 ? -11.810 7.241 9.431 1.00 95.69 86 MET A CA 1
ATOM 669 C C . MET A 1 86 ? -10.913 6.394 8.528 1.00 95.69 86 MET A C 1
ATOM 671 O O . MET A 1 86 ? -9.779 6.786 8.266 1.00 95.69 86 MET A O 1
ATOM 675 N N . LEU A 1 87 ? -11.410 5.241 8.070 1.00 96.56 87 LEU A N 1
ATOM 676 C CA . LEU A 1 87 ? -10.670 4.313 7.214 1.00 96.56 87 LEU A CA 1
ATOM 677 C C . LEU A 1 87 ? -10.615 4.789 5.758 1.00 96.56 87 LEU A C 1
ATOM 679 O O . LEU A 1 87 ? -9.626 4.571 5.061 1.00 96.56 87 LEU A O 1
ATOM 683 N N . GLU A 1 88 ? -11.683 5.437 5.294 1.00 96.38 88 GLU A N 1
ATOM 684 C CA . GLU A 1 88 ? -11.892 5.795 3.890 1.00 96.38 88 GLU A CA 1
ATOM 685 C C . GLU A 1 88 ? -10.694 6.501 3.213 1.00 96.38 88 GLU A C 1
ATOM 687 O O . GLU A 1 88 ? -10.349 6.098 2.097 1.00 96.38 88 GLU A O 1
ATOM 692 N N . PRO A 1 89 ? -10.017 7.498 3.824 1.00 97.62 89 PRO A N 1
ATOM 693 C CA . PRO A 1 89 ? -8.875 8.162 3.195 1.00 97.62 89 PRO A CA 1
ATOM 694 C C . PRO A 1 89 ? -7.706 7.211 2.911 1.00 97.62 89 PRO A C 1
ATOM 696 O O . PRO A 1 89 ? -7.135 7.267 1.822 1.00 97.62 89 PRO A O 1
ATOM 699 N N . PHE A 1 90 ? -7.402 6.302 3.843 1.00 97.75 90 PHE A N 1
ATOM 700 C CA . PHE A 1 90 ? -6.325 5.317 3.698 1.00 97.75 90 PHE A CA 1
ATOM 701 C C . PHE A 1 90 ? -6.614 4.363 2.540 1.00 97.75 90 PHE A C 1
ATOM 703 O O . PHE A 1 90 ? -5.767 4.130 1.683 1.00 97.75 90 PHE A O 1
ATOM 710 N N . VAL A 1 91 ? -7.851 3.865 2.460 1.00 97.62 91 VAL A N 1
ATOM 711 C CA . VAL A 1 91 ? -8.265 2.939 1.396 1.00 97.62 91 VAL A CA 1
ATOM 712 C C . VAL A 1 91 ? -8.236 3.612 0.034 1.00 97.62 91 VAL A C 1
ATOM 714 O O . VAL A 1 91 ? -7.752 3.024 -0.934 1.00 97.62 91 VAL A O 1
ATOM 717 N N . LYS A 1 92 ? -8.741 4.847 -0.061 1.00 97.31 92 LYS A N 1
ATOM 718 C CA . LYS A 1 92 ? -8.715 5.613 -1.311 1.00 97.31 92 LYS A CA 1
ATOM 719 C C . LYS A 1 92 ? -7.291 5.819 -1.802 1.00 97.31 92 LYS A C 1
ATOM 721 O O . LYS A 1 92 ? -7.037 5.607 -2.988 1.00 97.31 92 LYS A O 1
ATOM 726 N N . GLU A 1 93 ? -6.388 6.204 -0.909 1.00 97.81 93 GLU A N 1
ATOM 727 C CA . GLU A 1 93 ? -5.005 6.481 -1.269 1.00 97.81 93 GLU A CA 1
ATOM 728 C C . GLU A 1 93 ? -4.244 5.211 -1.654 1.00 97.81 93 GLU A C 1
ATOM 730 O O . GLU A 1 93 ? -3.655 5.153 -2.735 1.00 97.81 93 GLU A O 1
ATOM 735 N N . ALA A 1 94 ? -4.351 4.152 -0.852 1.00 97.94 94 ALA A N 1
ATOM 736 C CA . ALA A 1 94 ? -3.709 2.876 -1.142 1.00 97.94 94 ALA A CA 1
ATOM 737 C C . ALA A 1 94 ? -4.179 2.290 -2.485 1.00 97.94 94 ALA A C 1
ATOM 739 O O . ALA A 1 94 ? -3.364 1.893 -3.319 1.00 97.94 94 ALA A O 1
ATOM 740 N N . VAL A 1 95 ? -5.491 2.308 -2.759 1.00 97.06 95 VAL A N 1
ATOM 741 C CA . VAL A 1 95 ? -6.042 1.860 -4.050 1.00 97.06 95 VAL A CA 1
ATOM 742 C C . VAL A 1 95 ? -5.540 2.732 -5.201 1.00 97.06 95 VAL A C 1
ATOM 744 O O . VAL A 1 95 ? -5.202 2.206 -6.264 1.00 97.06 95 VAL A O 1
ATOM 747 N N . ARG A 1 96 ? -5.469 4.057 -5.017 1.00 96.75 96 ARG A N 1
ATOM 748 C CA . ARG A 1 96 ? -4.948 4.982 -6.031 1.00 96.75 96 ARG A CA 1
ATOM 749 C C . ARG A 1 96 ? -3.489 4.670 -6.369 1.00 96.75 96 ARG A C 1
ATOM 751 O O . ARG A 1 96 ? -3.159 4.591 -7.553 1.00 96.75 96 ARG A O 1
ATOM 758 N N . LEU A 1 97 ? -2.641 4.469 -5.360 1.00 97.75 97 LEU A N 1
ATOM 759 C CA . LEU A 1 97 ? -1.224 4.144 -5.535 1.00 97.75 97 LEU A CA 1
ATOM 760 C C . LEU A 1 97 ? -1.029 2.768 -6.175 1.00 97.75 97 LEU A C 1
ATOM 762 O O . LEU A 1 97 ? -0.290 2.662 -7.150 1.00 97.75 97 LEU A O 1
ATOM 766 N N . CYS A 1 98 ? -1.769 1.745 -5.738 1.00 96.62 98 CYS A N 1
ATOM 767 C CA . CYS A 1 98 ? -1.704 0.416 -6.352 1.00 96.62 98 CYS A CA 1
ATOM 768 C C . CYS A 1 98 ? -2.097 0.449 -7.838 1.00 96.62 98 CYS A C 1
ATOM 770 O O . CYS A 1 98 ? -1.436 -0.163 -8.678 1.00 96.62 98 CYS A O 1
ATOM 772 N N . ARG A 1 99 ? -3.148 1.199 -8.200 1.00 94.94 99 ARG A N 1
ATOM 773 C CA . ARG A 1 99 ? -3.546 1.380 -9.608 1.00 94.94 99 ARG A CA 1
ATOM 774 C C . ARG A 1 99 ? -2.478 2.101 -10.415 1.00 94.94 99 ARG A C 1
ATOM 776 O O . ARG A 1 99 ? -2.180 1.682 -11.531 1.00 94.94 99 ARG A O 1
ATOM 783 N N . LYS A 1 100 ? -1.911 3.174 -9.856 1.00 95.44 100 LYS A N 1
ATOM 784 C CA . LYS A 1 100 ? -0.828 3.926 -10.492 1.00 95.44 100 LYS A CA 1
ATOM 785 C C . LYS A 1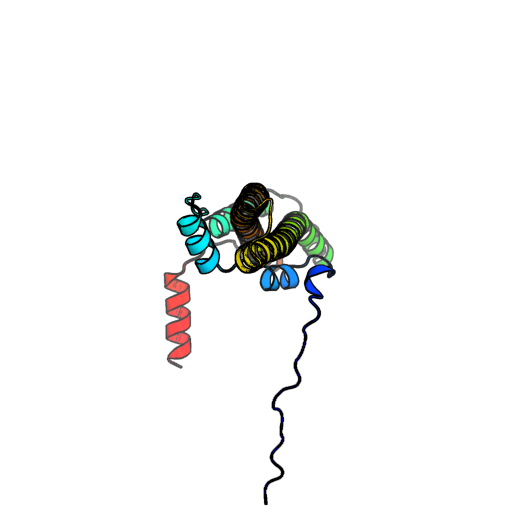 100 ? 0.382 3.025 -10.736 1.00 95.44 100 LYS A C 1
ATOM 787 O O . LYS A 1 100 ? 0.855 2.985 -11.863 1.00 95.44 100 LYS A O 1
ATOM 792 N N . SER A 1 101 ? 0.821 2.266 -9.731 1.00 96.00 101 SER A N 1
ATOM 793 C CA . SER A 1 101 ? 1.949 1.336 -9.852 1.00 96.00 101 SER A CA 1
ATOM 794 C C . SER A 1 101 ? 1.714 0.295 -10.952 1.00 96.00 101 SER A C 1
ATOM 796 O O . SER A 1 101 ? 2.574 0.118 -11.809 1.00 96.00 101 SER A O 1
ATOM 798 N N . ARG A 1 102 ? 0.524 -0.319 -11.026 1.00 93.69 102 ARG A N 1
ATOM 799 C CA . ARG A 1 102 ? 0.195 -1.271 -12.106 1.00 93.69 102 ARG A CA 1
ATOM 800 C C . ARG A 1 102 ? 0.252 -0.643 -13.501 1.00 93.69 102 ARG A C 1
ATOM 802 O O . ARG A 1 102 ? 0.769 -1.259 -14.430 1.00 93.69 102 ARG A O 1
ATOM 809 N N . GLU A 1 103 ? -0.274 0.569 -13.663 1.00 93.56 103 GLU A N 1
ATOM 810 C CA . GLU A 1 103 ? -0.207 1.280 -14.947 1.00 93.56 103 GLU A CA 1
ATOM 811 C C . GLU A 1 103 ? 1.228 1.707 -15.293 1.00 93.56 103 GLU A C 1
ATOM 813 O O . GLU A 1 103 ? 1.628 1.614 -16.454 1.00 93.56 103 GLU A O 1
ATOM 818 N N . ASP A 1 104 ? 2.018 2.136 -14.309 1.00 94.94 104 ASP A N 1
ATOM 819 C CA . ASP A 1 104 ? 3.428 2.483 -14.499 1.00 94.94 104 ASP A CA 1
ATOM 820 C C . ASP A 1 104 ? 4.260 1.238 -14.867 1.00 94.94 104 ASP A C 1
ATOM 822 O O . ASP A 1 104 ? 5.093 1.318 -15.770 1.00 94.94 104 ASP A O 1
ATOM 826 N N . GLY A 1 105 ? 3.959 0.071 -14.284 1.00 94.44 105 GLY A N 1
ATOM 827 C CA . GLY A 1 105 ? 4.555 -1.217 -14.657 1.00 94.44 105 GLY A CA 1
ATOM 828 C C . GLY A 1 105 ? 4.254 -1.583 -16.107 1.00 94.44 105 GLY A C 1
ATOM 829 O O . GLY A 1 105 ? 5.168 -1.793 -16.899 1.00 94.44 105 GLY A O 1
ATOM 830 N N . ARG A 1 106 ? 2.983 -1.490 -16.522 1.00 94.00 106 ARG A N 1
ATOM 831 C CA . ARG A 1 106 ? 2.592 -1.697 -17.930 1.00 94.00 106 ARG A CA 1
ATOM 832 C C . ARG A 1 106 ? 3.334 -0.748 -18.882 1.00 94.00 106 ARG A C 1
ATOM 834 O O . ARG A 1 106 ? 3.692 -1.122 -19.998 1.00 94.00 106 ARG A O 1
ATOM 841 N N . ARG A 1 107 ? 3.544 0.505 -18.470 1.00 93.81 107 ARG A N 1
ATOM 842 C CA . ARG A 1 107 ? 4.275 1.519 -19.250 1.00 93.81 107 ARG A CA 1
ATOM 843 C C . ARG A 1 107 ? 5.782 1.282 -19.293 1.00 93.81 107 ARG A C 1
ATOM 845 O O . ARG A 1 107 ? 6.401 1.745 -20.256 1.00 93.81 107 ARG A O 1
ATOM 852 N N . SER A 1 108 ? 6.350 0.653 -18.266 1.00 95.25 108 SER A N 1
ATOM 853 C CA . SER A 1 108 ? 7.737 0.184 -18.230 1.00 95.25 108 SER A CA 1
ATOM 854 C C . SER A 1 108 ? 7.908 -0.997 -19.189 1.00 95.25 108 SER A C 1
ATOM 856 O O . SER A 1 108 ? 8.727 -0.898 -20.102 1.00 95.25 108 SER A O 1
ATOM 858 N N . ASP A 1 109 ? 7.036 -2.008 -19.117 1.00 95.69 109 ASP A N 1
ATOM 859 C CA . ASP A 1 109 ? 7.038 -3.157 -20.035 1.00 95.69 109 ASP A CA 1
ATOM 860 C C . ASP A 1 109 ? 6.913 -2.725 -21.504 1.00 95.69 109 ASP A C 1
ATOM 862 O O . ASP A 1 109 ? 7.634 -3.202 -22.381 1.00 95.69 109 ASP A O 1
ATOM 866 N N . GLU A 1 110 ? 6.025 -1.767 -21.791 1.00 95.50 110 GLU A N 1
ATOM 867 C CA . GLU A 1 110 ? 5.858 -1.216 -23.139 1.00 95.50 110 GLU A CA 1
ATOM 868 C C . GLU A 1 110 ? 7.130 -0.504 -23.639 1.00 95.50 110 GLU A C 1
ATOM 870 O O . GLU A 1 110 ? 7.453 -0.567 -24.828 1.00 95.50 110 GLU A O 1
ATOM 875 N N . ALA A 1 111 ? 7.855 0.187 -22.755 1.00 94.50 111 ALA A N 1
ATOM 876 C CA . ALA A 1 111 ? 9.105 0.859 -23.106 1.00 94.50 111 ALA A CA 1
ATOM 877 C C . ALA A 1 111 ? 10.235 -0.149 -23.355 1.00 94.50 111 ALA A C 1
ATOM 879 O O . ALA A 1 111 ? 10.924 -0.040 -24.372 1.00 94.50 111 ALA A O 1
ATOM 880 N N . ALA A 1 112 ? 10.353 -1.168 -22.501 1.00 94.81 112 ALA A N 1
ATOM 881 C CA . ALA A 1 112 ? 11.299 -2.264 -22.680 1.00 94.81 112 ALA A CA 1
ATOM 882 C C 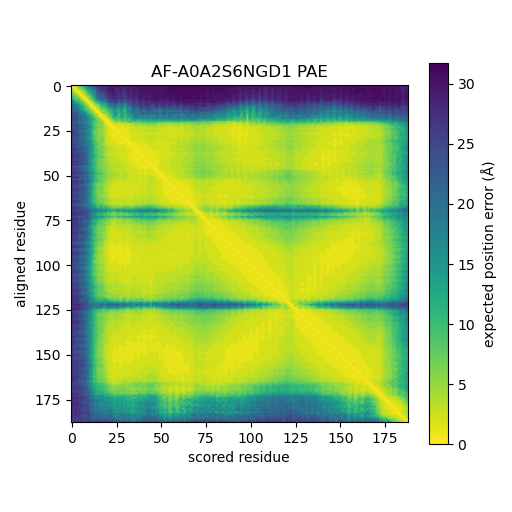. ALA A 1 112 ? 11.039 -3.017 -23.997 1.00 94.81 112 ALA A C 1
ATOM 884 O O . ALA A 1 112 ? 11.963 -3.257 -24.773 1.00 94.81 112 ALA A O 1
ATOM 885 N N . GLY A 1 113 ? 9.773 -3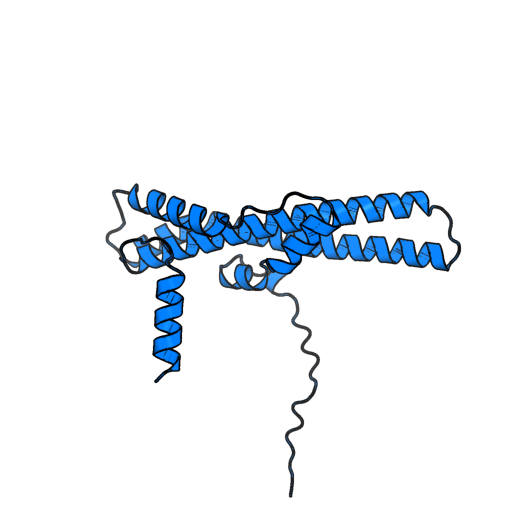.302 -24.317 1.00 95.25 113 GLY A N 1
ATOM 886 C CA . GLY A 1 113 ? 9.392 -3.944 -25.577 1.00 95.25 113 GLY A CA 1
ATOM 887 C C . GLY A 1 113 ? 9.793 -3.136 -26.818 1.00 95.25 113 GLY A C 1
ATOM 888 O O . GLY A 1 113 ? 10.287 -3.707 -27.791 1.00 95.25 113 GLY A O 1
ATOM 889 N N . LYS A 1 114 ? 9.644 -1.803 -26.783 1.00 93.94 114 LYS A N 1
ATOM 890 C CA . LYS A 1 114 ? 10.090 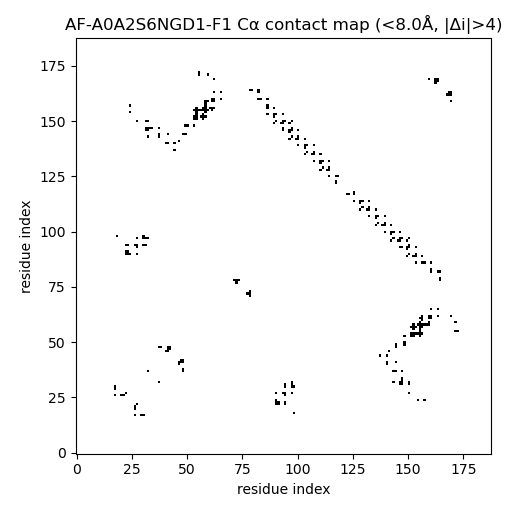-0.915 -27.875 1.00 93.94 114 LYS A CA 1
ATOM 891 C C . LYS A 1 114 ? 11.608 -0.924 -28.045 1.00 93.94 114 LYS A C 1
ATOM 893 O O . LYS A 1 114 ? 12.078 -0.946 -29.180 1.00 93.94 114 LYS A O 1
ATOM 898 N N . LEU A 1 115 ? 12.361 -0.926 -26.943 1.00 95.12 115 LEU A N 1
ATOM 899 C CA . LEU A 1 115 ? 13.820 -1.020 -26.979 1.00 95.12 115 LEU A CA 1
ATOM 900 C C . LEU A 1 115 ? 14.274 -2.348 -27.599 1.00 95.12 115 LEU A C 1
ATOM 902 O O . LEU A 1 115 ? 15.076 -2.338 -28.528 1.00 95.12 115 LEU A O 1
ATOM 906 N N . VAL A 1 116 ? 13.716 -3.474 -27.146 1.00 95.31 116 VAL A N 1
ATOM 907 C CA . VAL A 1 116 ? 14.053 -4.811 -27.667 1.00 95.31 116 VAL A CA 1
ATOM 908 C C . VAL A 1 116 ? 13.744 -4.926 -29.161 1.00 95.31 116 VAL A C 1
ATOM 910 O O . VAL A 1 116 ? 14.558 -5.452 -29.924 1.00 95.31 116 VAL A O 1
ATOM 913 N N . ALA A 1 117 ? 12.597 -4.402 -29.606 1.00 93.25 117 ALA A N 1
ATOM 914 C CA . ALA A 1 117 ? 12.248 -4.374 -31.024 1.00 93.25 117 ALA A CA 1
ATOM 915 C C . ALA A 1 117 ? 13.276 -3.567 -31.837 1.00 93.25 117 ALA A C 1
ATOM 917 O O . ALA A 1 117 ? 13.823 -4.075 -32.816 1.00 93.25 117 ALA A O 1
ATOM 918 N N . ALA A 1 118 ? 13.621 -2.358 -31.380 1.00 92.75 118 ALA A N 1
ATOM 919 C CA . ALA A 1 118 ? 14.610 -1.513 -32.045 1.00 92.75 118 ALA A CA 1
ATOM 920 C C . ALA A 1 118 ? 16.009 -2.155 -32.086 1.00 92.75 118 ALA A C 1
ATOM 922 O O . ALA A 1 118 ? 16.679 -2.085 -33.116 1.00 92.75 118 ALA A O 1
ATOM 923 N N . GLN A 1 119 ? 16.442 -2.822 -31.010 1.00 92.75 119 GLN A N 1
ATOM 924 C CA . GLN A 1 119 ? 17.710 -3.563 -30.971 1.00 92.75 119 GLN A CA 1
ATOM 925 C C . GLN A 1 119 ? 17.725 -4.715 -31.983 1.00 92.75 119 GLN A C 1
ATOM 927 O O . GLN A 1 119 ? 18.722 -4.923 -32.672 1.00 92.75 119 GLN A O 1
ATOM 932 N N . THR A 1 120 ? 16.610 -5.439 -32.104 1.00 92.75 120 THR A N 1
ATOM 933 C CA . THR A 1 120 ? 16.480 -6.585 -33.017 1.00 92.75 120 THR A CA 1
ATOM 934 C C . THR A 1 120 ? 16.478 -6.153 -34.485 1.00 92.75 120 THR A C 1
ATOM 936 O O . THR A 1 120 ? 17.056 -6.828 -35.334 1.00 92.75 120 THR A O 1
ATOM 939 N N . GLU A 1 121 ? 15.858 -5.014 -34.792 1.00 92.94 121 GLU A N 1
ATOM 940 C CA . GLU A 1 121 ? 15.754 -4.469 -36.151 1.00 92.94 121 GLU A CA 1
ATOM 941 C C . GLU A 1 121 ? 16.994 -3.665 -36.586 1.00 92.94 121 GLU A C 1
ATOM 943 O O . GLU A 1 121 ? 17.075 -3.232 -37.736 1.00 92.94 121 GLU A O 1
ATOM 948 N N . GLY A 1 122 ? 17.969 -3.457 -35.690 1.00 85.25 122 GLY A N 1
ATOM 949 C CA . GLY A 1 122 ? 19.121 -2.587 -35.949 1.00 85.25 122 GLY A CA 1
ATOM 950 C C . GLY A 1 122 ? 18.726 -1.114 -36.104 1.00 85.25 122 GLY A C 1
ATOM 951 O O . GLY A 1 122 ? 19.323 -0.386 -36.898 1.00 85.25 122 GLY A O 1
ATOM 952 N N . GLY A 1 123 ? 17.680 -0.693 -35.389 1.00 81.12 123 GLY A N 1
ATOM 953 C CA . GLY A 1 123 ? 17.102 0.641 -35.462 1.00 81.12 123 GLY A CA 1
ATOM 954 C C . GLY A 1 123 ? 18.025 1.747 -34.943 1.00 81.12 123 GLY A C 1
ATOM 955 O O . GLY A 1 123 ? 19.007 1.522 -34.238 1.00 81.12 123 GLY A O 1
ATOM 956 N N . TYR A 1 124 ? 17.682 2.986 -35.290 1.00 76.38 124 TYR A N 1
ATOM 957 C CA . TYR A 1 124 ? 18.344 4.186 -34.777 1.00 76.38 124 TYR A CA 1
ATOM 958 C C . TYR A 1 124 ? 17.759 4.586 -33.406 1.00 76.38 124 TYR A C 1
ATOM 960 O O . TYR A 1 124 ? 16.683 4.124 -33.039 1.00 76.38 124 TYR A O 1
ATOM 968 N N . TRP A 1 125 ? 18.422 5.497 -32.680 1.00 85.88 125 TRP A N 1
ATOM 969 C CA . TRP A 1 125 ? 17.961 6.049 -31.386 1.00 85.88 125 TRP A CA 1
ATOM 970 C C . TRP A 1 125 ? 17.940 5.075 -30.191 1.00 85.88 125 TRP A C 1
ATOM 972 O O . TRP A 1 125 ? 17.199 5.302 -29.234 1.00 85.88 125 TRP A O 1
ATOM 982 N N . LEU A 1 126 ? 18.772 4.028 -30.207 1.00 93.25 126 LEU A N 1
ATOM 983 C CA . LEU A 1 126 ? 18.845 3.042 -29.117 1.00 93.25 126 LEU A CA 1
ATOM 984 C C . LEU A 1 126 ? 19.111 3.688 -27.750 1.00 93.25 1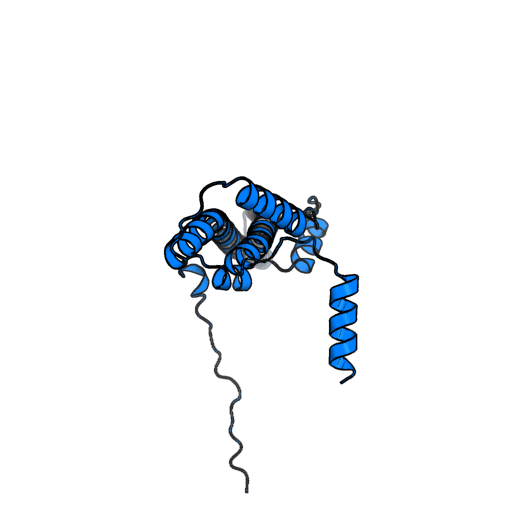26 LEU A C 1
ATOM 986 O O . LEU A 1 126 ? 18.339 3.448 -26.828 1.00 93.25 126 LEU A O 1
ATOM 990 N N . ASP A 1 127 ? 20.086 4.594 -27.652 1.00 93.69 127 ASP A N 1
ATOM 991 C CA . ASP A 1 127 ? 20.427 5.274 -26.393 1.00 93.69 127 ASP A CA 1
ATOM 992 C C . ASP A 1 127 ? 19.227 6.021 -25.784 1.00 93.69 127 ASP A C 1
ATOM 994 O O . ASP A 1 127 ? 19.018 6.032 -24.574 1.00 93.69 127 ASP A O 1
ATOM 998 N N . ALA A 1 128 ? 18.394 6.662 -26.611 1.00 93.19 128 ALA A N 1
ATOM 999 C CA . ALA A 1 128 ? 17.221 7.385 -26.121 1.00 93.19 128 ALA A CA 1
ATOM 1000 C C . ALA A 1 128 ? 16.128 6.427 -25.622 1.00 93.19 128 ALA A C 1
ATOM 1002 O O . ALA A 1 128 ? 15.451 6.721 -24.636 1.00 93.19 128 ALA A O 1
ATOM 1003 N N . LEU A 1 129 ? 15.952 5.287 -26.295 1.00 93.69 129 LEU A N 1
ATOM 1004 C CA . LEU A 1 129 ? 15.003 4.252 -25.885 1.00 93.69 129 LEU A CA 1
ATOM 1005 C C . LEU A 1 129 ? 15.456 3.546 -24.604 1.00 93.69 129 LEU A C 1
ATOM 1007 O O . LEU A 1 129 ? 14.618 3.281 -23.744 1.00 93.69 129 LEU A O 1
ATOM 1011 N N . GLU A 1 130 ? 16.757 3.303 -24.458 1.00 96.25 130 GLU A N 1
ATOM 1012 C CA . GLU A 1 130 ? 17.368 2.752 -23.247 1.00 96.25 130 GLU A CA 1
ATOM 1013 C C . GLU A 1 130 ? 17.127 3.675 -22.053 1.00 96.25 130 GLU A C 1
ATOM 1015 O O . GLU A 1 130 ? 16.473 3.264 -21.097 1.00 96.25 130 GLU A O 1
ATOM 1020 N N . ASN A 1 131 ? 17.481 4.959 -22.173 1.00 95.94 131 ASN A N 1
ATOM 1021 C CA . ASN A 1 131 ? 17.232 5.955 -21.127 1.00 95.94 131 ASN A CA 1
ATOM 1022 C C . ASN A 1 131 ? 15.749 6.029 -20.711 1.00 95.94 131 ASN A C 1
ATOM 1024 O O . ASN A 1 131 ? 15.428 6.140 -19.528 1.00 95.94 131 ASN A O 1
ATOM 1028 N N . VAL A 1 132 ? 14.817 5.978 -21.672 1.00 94.94 132 VAL A N 1
ATOM 1029 C CA . VAL A 1 132 ? 13.374 5.991 -21.371 1.00 94.94 132 VAL A CA 1
ATOM 1030 C C . VAL A 1 132 ? 12.932 4.702 -20.680 1.00 94.94 132 VAL A C 1
ATOM 1032 O O . VAL A 1 132 ? 12.104 4.766 -19.768 1.00 94.94 132 VAL A O 1
ATOM 1035 N N . SER A 1 133 ? 13.445 3.550 -21.114 1.00 96.12 133 SER A N 1
ATOM 1036 C CA . SER A 1 133 ? 13.151 2.252 -20.506 1.00 96.12 133 SER A CA 1
ATOM 1037 C C . SER A 1 133 ? 13.634 2.218 -19.057 1.00 96.12 133 SER A C 1
ATOM 1039 O O . SER A 1 133 ? 12.834 1.973 -18.158 1.00 96.12 133 SER A O 1
ATOM 1041 N N . GLU A 1 134 ? 14.899 2.559 -18.815 1.00 96.62 134 GLU A N 1
ATOM 1042 C CA . GLU A 1 134 ? 15.501 2.597 -17.478 1.00 96.62 134 GLU A CA 1
ATOM 1043 C C . GLU A 1 134 ? 14.764 3.555 -16.540 1.00 96.62 134 GLU A C 1
ATOM 1045 O O . GLU A 1 134 ? 14.353 3.161 -15.447 1.00 96.62 134 GLU A O 1
ATOM 1050 N N . ALA A 1 135 ? 14.512 4.792 -16.986 1.00 96.19 135 ALA A N 1
ATOM 1051 C CA . ALA A 1 135 ? 13.812 5.787 -16.177 1.00 96.19 135 ALA A CA 1
ATOM 1052 C C . ALA A 1 135 ? 12.405 5.321 -15.773 1.00 96.19 135 ALA A C 1
ATOM 1054 O O . ALA A 1 135 ? 11.965 5.556 -14.647 1.00 96.19 135 ALA A O 1
ATOM 1055 N N . ARG A 1 136 ? 11.689 4.642 -16.678 1.00 96.62 136 ARG A N 1
ATOM 1056 C CA . ARG A 1 136 ? 10.352 4.105 -16.389 1.00 96.62 136 ARG A CA 1
ATOM 1057 C C . ARG A 1 136 ? 10.400 2.916 -15.446 1.00 96.62 136 ARG A C 1
ATOM 1059 O O . ARG A 1 136 ? 9.573 2.860 -14.541 1.00 96.62 136 ARG A O 1
ATOM 1066 N N . SER A 1 137 ? 11.349 2.005 -15.632 1.00 97.25 137 SER A N 1
ATOM 1067 C CA . SER A 1 137 ? 11.529 0.856 -14.744 1.00 97.25 137 SER A CA 1
ATOM 1068 C C . SER A 1 137 ? 11.864 1.300 -13.321 1.00 97.25 137 SER A C 1
ATOM 1070 O O . SER A 1 137 ? 11.237 0.833 -12.375 1.00 97.25 137 SER A O 1
ATOM 1072 N N . PHE A 1 138 ? 12.757 2.281 -13.166 1.00 97.19 138 PHE A N 1
ATOM 1073 C CA . PHE A 1 138 ? 13.108 2.828 -11.855 1.00 97.19 138 PHE A CA 1
ATOM 1074 C C . PHE A 1 138 ? 11.931 3.565 -11.192 1.00 97.19 138 PHE A C 1
ATOM 1076 O O . PHE A 1 138 ? 11.673 3.401 -9.998 1.00 97.19 138 PHE A O 1
ATOM 1083 N N . ALA A 1 139 ? 11.174 4.359 -11.959 1.00 96.19 139 ALA A N 1
ATOM 1084 C CA . ALA A 1 139 ? 9.988 5.047 -11.446 1.00 96.19 139 ALA A CA 1
ATOM 1085 C C . ALA A 1 139 ? 8.880 4.069 -11.017 1.00 96.19 139 ALA A C 1
ATOM 1087 O O . ALA A 1 139 ? 8.219 4.292 -10.001 1.00 96.19 139 ALA A O 1
ATOM 1088 N N . TRP A 1 140 ? 8.684 2.983 -11.770 1.00 97.62 140 TRP A N 1
ATOM 1089 C CA . TRP A 1 140 ? 7.752 1.922 -11.404 1.00 97.62 140 TRP A CA 1
ATOM 1090 C C . TRP A 1 140 ? 8.184 1.201 -10.122 1.00 97.62 140 TRP A C 1
ATOM 1092 O O . TRP A 1 140 ? 7.351 1.039 -9.231 1.00 97.62 140 TRP A O 1
ATOM 1102 N N . ALA A 1 141 ? 9.467 0.844 -9.997 1.00 97.75 141 ALA A N 1
ATOM 1103 C CA . ALA A 1 141 ? 10.008 0.170 -8.817 1.00 97.75 141 ALA A CA 1
ATOM 1104 C C . ALA A 1 141 ? 9.746 0.965 -7.524 1.00 97.75 141 ALA A C 1
ATOM 1106 O O . ALA A 1 141 ? 9.164 0.432 -6.581 1.00 97.75 141 ALA A O 1
ATOM 1107 N N . ASN A 1 142 ? 10.057 2.268 -7.521 1.00 97.19 142 ASN A N 1
ATOM 1108 C CA . ASN A 1 142 ? 9.736 3.155 -6.394 1.00 97.19 142 ASN A CA 1
ATOM 1109 C C . ASN A 1 142 ? 8.227 3.201 -6.118 1.00 97.19 142 ASN A C 1
ATOM 1111 O O . ASN A 1 142 ? 7.785 3.018 -4.987 1.00 9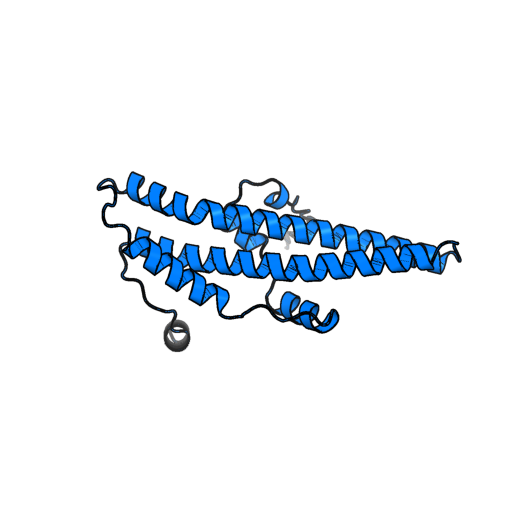7.19 142 ASN A O 1
ATOM 1115 N N . GLY A 1 143 ? 7.415 3.379 -7.166 1.00 97.44 143 GLY A N 1
ATOM 1116 C CA . GLY A 1 143 ? 5.961 3.425 -7.024 1.00 97.44 143 GLY A CA 1
ATOM 1117 C C . GLY A 1 143 ? 5.342 2.117 -6.515 1.00 97.44 143 GLY A C 1
ATOM 1118 O O . GLY A 1 143 ? 4.254 2.147 -5.943 1.00 97.44 143 GLY A O 1
ATOM 1119 N N . MET A 1 144 ? 5.993 0.967 -6.721 1.00 97.31 144 MET A N 1
ATOM 1120 C CA . MET A 1 144 ? 5.552 -0.323 -6.184 1.00 97.31 144 MET A CA 1
ATOM 1121 C C . MET A 1 144 ? 5.808 -0.440 -4.680 1.00 97.31 144 MET A C 1
ATOM 1123 O O . MET A 1 144 ? 4.930 -0.933 -3.971 1.00 97.31 144 MET A O 1
ATOM 1127 N N . ILE A 1 145 ? 6.944 0.069 -4.194 1.00 98.00 145 ILE A N 1
ATOM 1128 C CA . ILE A 1 145 ? 7.235 0.164 -2.756 1.00 98.00 145 ILE A CA 1
ATOM 1129 C C . ILE A 1 145 ? 6.231 1.115 -2.091 1.00 98.00 145 ILE A C 1
ATOM 1131 O O . ILE A 1 145 ? 5.527 0.699 -1.175 1.00 98.00 145 ILE A O 1
ATOM 1135 N N . GLU A 1 146 ? 6.043 2.328 -2.624 1.00 97.94 146 GLU A N 1
ATOM 1136 C CA . GLU A 1 146 ? 5.060 3.296 -2.099 1.00 97.94 146 GLU A CA 1
ATOM 1137 C C . GLU A 1 146 ? 3.636 2.712 -2.040 1.00 97.94 146 GLU A C 1
ATOM 1139 O O . GLU A 1 146 ? 2.897 2.893 -1.069 1.00 97.94 146 GLU A O 1
ATOM 1144 N N . ALA A 1 147 ? 3.228 1.987 -3.087 1.00 98.12 147 ALA A N 1
ATOM 1145 C CA . ALA A 1 147 ? 1.923 1.338 -3.127 1.00 98.12 147 ALA A CA 1
ATOM 1146 C C . ALA A 1 147 ? 1.787 0.232 -2.072 1.00 98.12 147 ALA A C 1
ATOM 1148 O O . ALA A 1 147 ? 0.707 0.072 -1.496 1.00 98.12 147 ALA A O 1
ATOM 1149 N N . TYR A 1 148 ? 2.857 -0.526 -1.821 1.00 98.25 148 TYR A N 1
ATOM 1150 C CA . TYR A 1 148 ? 2.884 -1.554 -0.788 1.00 98.25 148 TYR A CA 1
ATOM 1151 C C . TYR A 1 148 ? 2.751 -0.946 0.606 1.00 98.25 148 TYR A C 1
ATOM 1153 O O . TYR A 1 148 ? 1.896 -1.385 1.374 1.00 98.25 148 TYR A O 1
ATOM 1161 N N . GLU A 1 149 ? 3.532 0.087 0.915 1.00 98.19 149 GLU A N 1
ATOM 1162 C CA . GLU A 1 149 ? 3.496 0.763 2.213 1.00 98.19 149 GLU A CA 1
ATOM 1163 C C . GLU A 1 149 ? 2.097 1.309 2.516 1.00 98.19 149 GLU A C 1
ATOM 1165 O O . GLU A 1 149 ? 1.506 0.958 3.539 1.00 98.19 149 GLU A O 1
ATOM 1170 N N . ALA A 1 150 ? 1.499 2.048 1.576 1.00 98.38 150 ALA A N 1
ATOM 1171 C CA . ALA A 1 150 ? 0.141 2.567 1.729 1.00 98.38 150 ALA A CA 1
ATOM 1172 C C . ALA A 1 150 ? -0.905 1.448 1.902 1.00 98.38 150 ALA A C 1
ATOM 1174 O O . ALA A 1 150 ? -1.865 1.588 2.667 1.00 98.38 150 ALA A O 1
ATOM 1175 N N . ALA A 1 151 ? -0.732 0.314 1.213 1.00 98.25 151 ALA A N 1
ATOM 1176 C CA . ALA A 1 151 ? -1.596 -0.847 1.399 1.00 98.25 151 ALA A CA 1
ATOM 1177 C C . ALA A 1 151 ? -1.461 -1.439 2.811 1.00 98.25 151 ALA A C 1
ATOM 1179 O O . ALA A 1 151 ? -2.480 -1.755 3.429 1.00 98.25 151 ALA A O 1
ATOM 1180 N N . GLN A 1 152 ? -0.240 -1.556 3.342 1.00 98.06 152 GLN A N 1
ATOM 1181 C CA . GLN A 1 152 ? -0.007 -2.045 4.703 1.00 98.06 152 GLN A CA 1
ATOM 1182 C C . GLN A 1 152 ? -0.571 -1.095 5.763 1.00 98.06 152 GLN A C 1
ATOM 1184 O O . GLN A 1 152 ? -1.188 -1.565 6.720 1.00 98.06 152 GLN A O 1
ATOM 1189 N N . GLU A 1 153 ? -0.448 0.220 5.570 1.00 98.25 153 GLU A N 1
ATOM 1190 C CA . GLU A 1 153 ? -1.058 1.216 6.458 1.00 98.25 153 GLU A CA 1
ATOM 1191 C C . GLU A 1 153 ? -2.581 1.055 6.522 1.00 98.25 153 GLU A C 1
ATOM 1193 O O . GLU A 1 153 ? -3.163 0.948 7.604 1.00 98.25 153 GLU A O 1
ATOM 1198 N N . ALA A 1 154 ? -3.235 0.961 5.361 1.00 98.31 154 ALA A N 1
ATOM 1199 C CA . ALA A 1 154 ? -4.678 0.765 5.285 1.00 98.31 154 ALA A CA 1
ATOM 1200 C C . ALA A 1 154 ? -5.120 -0.580 5.895 1.00 98.31 154 ALA A C 1
ATOM 1202 O O . ALA A 1 154 ? -6.141 -0.638 6.580 1.00 98.31 154 ALA A O 1
ATOM 1203 N N . LEU A 1 155 ? -4.352 -1.659 5.695 1.00 97.31 155 LEU A N 1
ATOM 1204 C CA . LEU A 1 155 ? -4.622 -2.973 6.294 1.00 97.31 155 LEU A CA 1
ATOM 1205 C C . LEU A 1 155 ? -4.450 -2.978 7.821 1.00 97.31 155 LEU A C 1
ATOM 1207 O O . LEU A 1 155 ? -5.184 -3.691 8.510 1.00 97.31 155 LEU A O 1
ATOM 1211 N N . GLY A 1 156 ? -3.494 -2.211 8.349 1.00 96.62 156 GLY A N 1
ATOM 1212 C CA . GLY A 1 156 ? -3.326 -1.998 9.786 1.00 96.62 156 GLY A CA 1
ATOM 1213 C C . GLY A 1 156 ? -4.504 -1.222 10.373 1.00 96.62 156 GLY A C 1
ATOM 1214 O O . GLY A 1 156 ? -5.158 -1.682 11.309 1.00 96.62 156 GLY A O 1
ATOM 1215 N N . ALA A 1 157 ? -4.855 -0.093 9.753 1.00 97.62 157 ALA A N 1
ATOM 1216 C CA . ALA A 1 157 ? -5.990 0.730 10.165 1.00 97.62 157 ALA A CA 1
ATOM 1217 C C . ALA A 1 157 ? -7.330 -0.034 10.139 1.00 97.62 157 ALA A C 1
ATOM 1219 O O . ALA A 1 157 ? -8.137 0.102 11.063 1.00 97.62 157 ALA A O 1
ATOM 1220 N N . ASP A 1 158 ? -7.557 -0.869 9.118 1.00 97.44 158 ASP A N 1
ATOM 1221 C CA . ASP A 1 158 ? -8.748 -1.721 8.983 1.00 97.44 158 ASP A CA 1
ATOM 1222 C C . ASP A 1 158 ? -8.905 -2.687 10.167 1.00 97.44 158 ASP A C 1
ATOM 1224 O O . ASP A 1 158 ? -10.008 -2.852 10.693 1.00 97.44 158 ASP A O 1
ATOM 1228 N N . ARG A 1 159 ? -7.805 -3.279 10.657 1.00 95.69 159 ARG A N 1
ATOM 1229 C CA . ARG A 1 159 ? -7.836 -4.174 11.826 1.00 95.69 159 ARG A CA 1
ATOM 1230 C C . ARG A 1 159 ? -8.299 -3.433 13.079 1.00 95.69 159 ARG A C 1
ATOM 1232 O O . ARG A 1 159 ? -9.248 -3.883 13.731 1.00 95.69 159 ARG A O 1
ATOM 1239 N N . ALA A 1 160 ? -7.672 -2.300 13.392 1.00 95.94 160 ALA A N 1
ATOM 1240 C CA . ALA A 1 160 ? -8.008 -1.491 14.561 1.00 95.94 160 ALA A CA 1
ATOM 1241 C C . ALA A 1 160 ? -9.469 -1.014 14.529 1.00 95.94 160 ALA A C 1
ATOM 1243 O O . ALA A 1 160 ? -10.198 -1.126 15.520 1.00 95.94 160 ALA A O 1
ATOM 1244 N N . ILE A 1 161 ? -9.930 -0.546 13.367 1.00 95.38 161 ILE A N 1
ATOM 1245 C CA . ILE A 1 161 ? -11.318 -0.125 13.163 1.00 95.38 161 ILE A CA 1
ATOM 1246 C C . ILE A 1 161 ? -12.281 -1.310 13.285 1.00 95.38 161 ILE A C 1
ATOM 1248 O O . ILE A 1 161 ? -13.313 -1.193 13.948 1.00 95.38 161 ILE A O 1
ATOM 1252 N N . GLY A 1 162 ? -11.931 -2.472 12.733 1.00 94.62 162 GLY A N 1
ATOM 1253 C CA . GLY A 1 162 ? -12.715 -3.696 12.868 1.00 94.62 162 GLY A CA 1
ATOM 1254 C C . GLY A 1 162 ? -12.907 -4.122 14.327 1.00 94.62 162 GLY A C 1
ATOM 1255 O O . GLY A 1 162 ? -14.019 -4.485 14.715 1.00 94.62 162 GLY A O 1
ATOM 1256 N N . MET A 1 163 ? -11.863 -4.031 15.159 1.00 93.75 163 MET A N 1
ATOM 1257 C CA . MET A 1 163 ? -11.971 -4.271 16.608 1.00 93.75 163 MET A CA 1
ATOM 1258 C C . MET A 1 163 ? -12.902 -3.256 17.281 1.00 93.75 163 MET A C 1
ATOM 1260 O O . MET A 1 163 ? -13.800 -3.634 18.037 1.00 93.75 163 MET A O 1
ATOM 1264 N N . ALA A 1 164 ? -12.749 -1.971 16.953 1.00 92.88 164 ALA A N 1
ATOM 1265 C CA . ALA A 1 164 ? -13.578 -0.902 17.503 1.00 92.88 164 ALA A CA 1
ATOM 1266 C C . ALA A 1 164 ? -15.067 -1.054 17.145 1.00 92.88 164 ALA A C 1
ATOM 1268 O O . ALA A 1 164 ? -15.937 -0.794 17.983 1.00 92.88 164 ALA A O 1
ATOM 1269 N N . MET A 1 165 ? -15.367 -1.517 15.927 1.00 92.38 165 MET A N 1
ATOM 1270 C CA . MET A 1 165 ? -16.730 -1.830 15.486 1.00 92.38 165 MET A CA 1
ATOM 1271 C C . MET A 1 165 ? -17.356 -2.969 16.295 1.00 92.38 165 MET A C 1
ATOM 1273 O O . MET A 1 165 ? -18.544 -2.909 16.603 1.00 92.38 165 MET A O 1
ATOM 1277 N N . ARG A 1 166 ? -16.567 -3.986 16.667 1.00 92.50 166 ARG A N 1
ATOM 1278 C CA . ARG A 1 166 ? -17.019 -5.107 17.511 1.00 92.50 166 ARG A CA 1
ATOM 1279 C C . ARG A 1 166 ? -17.056 -4.768 19.006 1.00 92.50 166 ARG A C 1
ATOM 1281 O O . ARG A 1 166 ? -17.552 -5.564 19.795 1.00 92.50 166 ARG A O 1
ATOM 1288 N N . GLY A 1 167 ? -16.568 -3.588 19.400 1.00 88.56 167 GLY A N 1
ATOM 1289 C CA . GLY A 1 167 ? -16.457 -3.188 20.805 1.00 88.56 167 GLY A CA 1
ATOM 1290 C C . GLY A 1 167 ? -15.357 -3.937 21.561 1.00 88.56 167 GLY A C 1
ATOM 1291 O O . GLY A 1 167 ? -15.385 -4.000 22.789 1.00 88.56 167 GLY A O 1
ATOM 1292 N N . GLU A 1 168 ? -14.400 -4.514 20.838 1.00 89.56 168 GLU A N 1
ATOM 1293 C CA . GLU A 1 168 ? -13.272 -5.238 21.411 1.00 89.56 168 GLU A CA 1
ATOM 1294 C C . GLU A 1 168 ? -12.209 -4.264 21.924 1.00 89.56 168 GLU A C 1
ATOM 1296 O O . GLU A 1 168 ? -11.997 -3.179 21.375 1.00 89.56 168 GLU A O 1
ATOM 1301 N N . ARG A 1 169 ? -11.500 -4.667 22.981 1.00 87.81 169 ARG A N 1
ATOM 1302 C CA . ARG A 1 169 ? -10.306 -3.948 23.420 1.00 87.81 169 ARG A CA 1
ATOM 1303 C C . ARG A 1 169 ? -9.181 -4.236 22.431 1.00 87.81 169 ARG A C 1
ATOM 1305 O O . ARG A 1 169 ? -8.876 -5.398 22.185 1.00 87.81 169 ARG A O 1
ATOM 1312 N N . TRP A 1 170 ? -8.539 -3.185 21.929 1.00 92.00 170 TRP A N 1
ATOM 1313 C CA . TRP A 1 170 ? -7.363 -3.346 21.083 1.00 92.00 170 TRP A CA 1
ATOM 1314 C C . TRP A 1 170 ? -6.236 -4.076 21.825 1.00 92.00 170 TRP A C 1
ATOM 1316 O O . TRP A 1 170 ? -5.968 -3.802 23.002 1.00 92.00 170 TRP A O 1
ATOM 1326 N N . MET A 1 171 ? -5.580 -4.991 21.115 1.00 89.31 171 MET A N 1
ATOM 1327 C CA . MET A 1 171 ? -4.383 -5.696 21.558 1.00 89.31 171 MET A CA 1
ATOM 1328 C C . MET A 1 171 ? -3.390 -5.785 20.388 1.00 89.31 171 MET A C 1
ATOM 1330 O O . MET A 1 171 ? -3.834 -5.968 19.244 1.00 89.31 171 MET A O 1
ATOM 1334 N N . PRO A 1 172 ? -2.072 -5.698 20.655 1.00 87.81 172 PRO A N 1
ATOM 1335 C CA . PRO A 1 172 ? -1.049 -5.980 19.652 1.00 87.81 172 PRO A CA 1
ATOM 1336 C C . PRO A 1 172 ? -1.252 -7.354 19.008 1.00 87.81 172 PRO A C 1
ATOM 1338 O O . PRO A 1 172 ? -1.854 -8.247 19.612 1.00 87.81 172 PRO A O 1
ATOM 1341 N N . VAL A 1 173 ? -0.772 -7.514 17.778 1.00 82.00 173 VAL A N 1
ATOM 1342 C CA . VAL A 1 173 ? -0.724 -8.827 17.126 1.00 82.00 173 VAL A CA 1
ATOM 1343 C C . VAL A 1 173 ? 0.264 -9.719 17.884 1.00 82.00 173 VAL A C 1
ATOM 1345 O O . VAL A 1 173 ? 1.337 -9.267 18.276 1.00 82.00 173 VAL A O 1
ATOM 1348 N N . ASP A 1 174 ? -0.120 -10.973 18.113 1.00 82.00 174 ASP A N 1
ATOM 1349 C CA . ASP A 1 174 ? 0.704 -11.986 18.775 1.00 82.00 174 ASP A CA 1
ATOM 1350 C C . ASP A 1 174 ? 0.768 -13.216 17.866 1.00 82.00 174 ASP A C 1
ATOM 1352 O O . ASP A 1 174 ? -0.106 -14.086 17.886 1.00 82.00 174 ASP A O 1
ATOM 1356 N N . HIS A 1 175 ? 1.786 -13.240 17.007 1.00 76.12 175 HIS A N 1
ATOM 1357 C CA . HIS A 1 175 ? 1.945 -14.280 15.995 1.00 76.12 175 HIS A CA 1
ATOM 1358 C C . HIS A 1 175 ? 2.172 -15.667 16.600 1.00 76.12 175 HIS A C 1
ATOM 1360 O O . HIS A 1 175 ? 1.677 -16.649 16.049 1.00 76.12 175 HIS A O 1
ATOM 1366 N N . ASP A 1 176 ? 2.866 -15.757 17.735 1.00 75.75 176 ASP A N 1
ATOM 1367 C CA . ASP A 1 176 ? 3.143 -17.035 18.394 1.00 75.75 176 ASP A CA 1
ATOM 1368 C C . ASP A 1 176 ? 1.846 -17.658 18.909 1.00 75.75 176 ASP A C 1
ATOM 1370 O O . ASP A 1 176 ? 1.571 -18.841 18.686 1.00 75.75 176 ASP A O 1
ATOM 1374 N N . LYS A 1 177 ? 0.993 -16.833 19.520 1.00 76.75 177 LYS A N 1
ATOM 1375 C CA . LYS A 1 177 ? -0.328 -17.255 19.980 1.00 76.75 177 LYS A CA 1
ATOM 1376 C C . LYS A 1 177 ? -1.259 -17.629 18.826 1.00 76.75 177 LYS A C 1
ATOM 1378 O O . LYS A 1 177 ? -1.990 -18.615 18.927 1.00 76.75 177 LYS A O 1
ATOM 1383 N N . ASP A 1 178 ? -1.241 -16.874 17.729 1.00 74.62 178 ASP A N 1
ATOM 1384 C CA . ASP A 1 178 ? -2.064 -17.170 16.551 1.00 74.62 178 ASP A CA 1
ATOM 1385 C C . ASP A 1 178 ? -1.642 -18.495 15.883 1.00 74.62 178 ASP A C 1
ATOM 1387 O O . ASP A 1 178 ? -2.496 -19.296 15.486 1.00 74.62 178 ASP A O 1
ATOM 1391 N N . VAL A 1 179 ? -0.334 -18.777 15.819 1.00 75.56 179 VAL A N 1
ATOM 1392 C CA . VAL A 1 179 ? 0.207 -20.058 15.332 1.00 75.56 179 VAL A CA 1
ATOM 1393 C C . VAL A 1 179 ? -0.181 -21.208 16.259 1.00 75.56 179 VAL A C 1
ATOM 1395 O O . VAL A 1 179 ? -0.610 -22.256 15.776 1.00 75.56 179 VAL A O 1
ATOM 1398 N N . GLU A 1 180 ? -0.096 -21.023 17.576 1.00 77.38 180 GLU A N 1
ATOM 1399 C CA . GLU A 1 180 ? -0.524 -22.032 18.549 1.00 77.38 180 GLU A CA 1
ATOM 1400 C C . GLU A 1 180 ? -2.009 -22.392 18.367 1.00 77.38 180 GLU A C 1
ATOM 1402 O O . GLU A 1 180 ? -2.363 -23.572 18.316 1.00 77.38 180 GLU A O 1
ATOM 1407 N N . ILE A 1 181 ? -2.878 -21.393 18.176 1.00 77.44 181 ILE A N 1
ATOM 1408 C CA . ILE A 1 181 ? -4.310 -21.601 17.914 1.00 77.44 181 ILE A CA 1
ATOM 1409 C C . ILE A 1 181 ? -4.530 -22.392 16.618 1.00 77.44 181 ILE A C 1
ATOM 1411 O O . ILE A 1 181 ? -5.344 -23.319 16.603 1.00 77.44 181 ILE A O 1
ATOM 1415 N N . LEU A 1 182 ? -3.811 -22.062 15.540 1.00 73.94 182 LEU A N 1
ATOM 1416 C CA . LEU A 1 182 ? -3.909 -22.774 14.262 1.00 73.94 182 LEU A CA 1
ATOM 1417 C C . LEU A 1 182 ? -3.448 -24.231 14.376 1.00 73.94 182 LEU A C 1
ATOM 1419 O O . LEU A 1 182 ? -4.133 -25.129 13.887 1.00 73.94 182 LEU A O 1
ATOM 1423 N N . LEU A 1 183 ? -2.325 -24.479 15.054 1.00 79.69 183 LEU A N 1
ATOM 1424 C CA . LEU A 1 183 ? -1.805 -25.829 15.284 1.00 79.69 183 LEU A CA 1
ATOM 1425 C C . LEU A 1 183 ? -2.772 -26.667 16.131 1.00 79.69 183 LEU A C 1
ATOM 1427 O O . LEU A 1 183 ? -3.030 -27.826 15.810 1.00 79.69 183 LEU A O 1
ATOM 1431 N N . LEU A 1 184 ? -3.365 -26.075 17.171 1.00 79.44 184 LEU A N 1
ATOM 1432 C CA . LEU A 1 184 ? -4.374 -26.730 18.007 1.00 79.44 184 LEU A CA 1
ATOM 1433 C C . LEU A 1 184 ? -5.688 -26.993 17.257 1.00 79.44 184 LEU A C 1
ATOM 1435 O O . LEU A 1 184 ? -6.360 -27.985 17.540 1.00 79.44 184 LEU A O 1
ATOM 1439 N N . ALA A 1 185 ? -6.067 -26.126 16.315 1.00 69.88 185 ALA A N 1
ATOM 1440 C CA . ALA A 1 185 ? -7.244 -26.314 15.470 1.00 69.88 185 ALA A CA 1
ATOM 1441 C C . ALA A 1 185 ? -7.031 -27.396 14.398 1.00 69.88 185 ALA A C 1
ATOM 1443 O O . ALA A 1 185 ? -7.960 -28.146 14.117 1.00 69.88 185 ALA A O 1
ATOM 1444 N N . ALA A 1 186 ? -5.822 -27.508 13.838 1.00 67.44 186 ALA A N 1
ATOM 1445 C CA . ALA A 1 186 ? -5.456 -28.540 12.863 1.00 67.44 186 ALA A CA 1
ATOM 1446 C C . ALA A 1 186 ? -5.264 -29.937 13.487 1.00 67.44 186 ALA A C 1
ATOM 1448 O O . ALA A 1 186 ? -5.282 -30.938 12.776 1.00 67.44 186 ALA A O 1
ATOM 1449 N N . ALA A 1 187 ? -5.073 -30.010 14.807 1.00 65.25 187 ALA A N 1
ATOM 1450 C CA . ALA A 1 187 ? -4.953 -31.257 15.563 1.00 65.25 187 ALA A CA 1
ATOM 1451 C C . ALA A 1 187 ? -6.307 -31.860 16.008 1.00 65.25 187 ALA A C 1
ATOM 1453 O O . ALA A 1 187 ? -6.314 -32.844 16.751 1.00 65.25 187 ALA A O 1
ATOM 1454 N N . ARG A 1 188 ? -7.439 -31.270 15.595 1.00 52.41 188 ARG A N 1
ATOM 1455 C CA . ARG A 1 188 ? -8.807 -31.763 15.841 1.00 52.41 188 ARG A CA 1
ATOM 1456 C C . ARG A 1 188 ? -9.409 -32.367 14.582 1.00 52.41 188 ARG A C 1
ATOM 1458 O O . ARG A 1 188 ? -10.174 -33.342 14.744 1.00 52.41 188 ARG A O 1
#

Mean predicted aligned error: 8.21 Å

Organism: NCBI:txid333368

Foldseek 3Di:
DDPPPCPPDPPPPPPPVLLVDDQDLVSLVVLADDLVVLVVLCVVLVHDRADPCLLLVLLVVLLVVLVVDPDADPDLVRNLVVLVVVLNVLSVVLSVLSSVLVVLVVVLVVLVVVLVVCVVVVHPPNVVSVVSNVVSSNVSSVSNNVSNSSSSSSNSNCVSSVCVSVVHRDDGDDVVVVVVVVVVVVVD

Sequence (188 aa):
MQDDLNFMNSNVIRFPVELVATPTMEVLRALAPDAREVSLIAEAFALDEPDWNIRDRADAEMAANVATRREWPTDAAEKRAALEAMLEPFVKEAVRLCRKSREDGRRSDEAAGKLVAAQTEGGYWLDALENVSEARSFAWANGMIEAYEAAQEA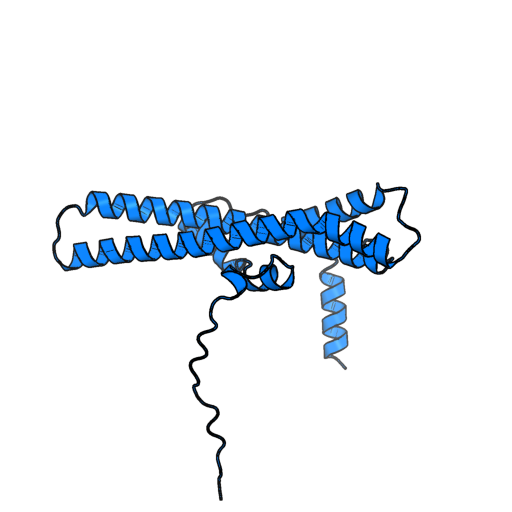LGADRAIGMAMRGERWMPVDHDKDVEILLLAAAR

Radius of gyration: 22.36 Å; Cα contacts (8 Å, |Δi|>4): 173; chains: 1; bounding box: 47×56×60 Å

Solvent-accessible surface area (backbone atoms only — not comparable to full-atom values): 10523 Å² total; per-residue (Å²): 132,86,84,76,80,79,85,76,77,80,83,75,75,73,69,68,52,74,77,75,50,78,70,36,72,69,45,32,69,75,52,48,62,55,72,67,60,46,49,52,43,17,63,76,67,73,46,81,68,76,70,88,56,44,28,61,50,29,18,52,52,40,40,51,56,60,66,68,58,85,81,70,59,87,51,67,68,59,35,44,51,58,49,50,62,67,47,46,62,42,34,44,50,17,38,51,34,28,51,48,21,55,52,36,41,55,53,16,54,53,34,44,52,53,36,54,50,35,64,74,71,70,48,83,66,56,71,62,38,48,55,52,20,52,55,33,44,54,53,21,49,54,35,42,48,56,13,32,53,37,34,33,32,31,56,12,30,50,51,29,47,53,34,56,72,73,68,47,81,88,71,80,89,55,68,70,62,54,49,50,52,50,54,59,58,74,74,108